Protein AF-A0A355BBD4-F1 (afdb_monomer_lite)

Foldseek 3Di:
DDQVVLLVVLLVCVLDPDPDQLSLLVSLLVSLVVAPPHDPVLNVVCVVPPDDPVNSVVSNVVSCVRSVPDPVSSVVVNVVVVVVVVVVVVVVVVVVVVVVVPPPPPPPVPPPQPVCNVQVCVPPPPDDPLLVVLVVLLVVLVVLLVVLVVCLVPDDCVPPHPVVNVVSVVSSVVSVVSNVVSVVQSVCCSVPVDGPQPDPSSVVVVVVVVLVPDDPVVVVVVVVVVD

Sequence (227 aa):
MRQIELRESVIIFLGLPPKSKIEQFNKAFELYRKSANKNLGVELRLNRSGFTEEGLENLLYDLKKLHQISDVDVLSYLKKNETHKDIFENLVESSEAIIKSFKPKNDTFDDFVPIRKEYPFLNDKDCPDELFIVVGKKIAAWKRYQELHEKIQNFDGEKNGEEVLTQLTAQATAEYEENKALESELKYYAEHKEVLAAHPVLVELRIKKDVEAMSNAELHKYVQSSK

pLDDT: mean 83.16, std 10.48, range [43.91, 93.75]

Radius of gyration: 38.89 Å; chains: 1; bounding box: 86×59×85 Å

Secondary structure (DSSP, 8-state):
--HHHHHHHHHHHHHS--SSHHHHHHHHHHHHHHSTT--HHHHHHHHHH---HHHHHHHHHHHHHHTT--HHHHHHHHHHHHHHHHHHHHHHHHHHHHHHHS------TT----HHHHSGGGGSTT--HHHHHHHHHHHHHHHHHHHHHHHHHT--HHHH-HHHHHHHHHHHHHHHHHHHHHHHHHHHHHHHSS----SGGGHHHHHHHHHHHS-HHHHHHHHHHT-

Structure (mmCIF, N/CA/C/O backbone):
data_AF-A0A355BBD4-F1
#
_entry.id   AF-A0A355BBD4-F1
#
loop_
_atom_site.group_PDB
_atom_site.id
_atom_site.type_symbol
_atom_site.label_atom_id
_atom_site.label_alt_id
_atom_site.label_comp_id
_atom_site.label_asym_id
_atom_site.label_entity_id
_atom_site.label_seq_id
_atom_site.pdbx_PDB_ins_code
_atom_site.Cartn_x
_atom_site.Cartn_y
_atom_site.Cartn_z
_atom_site.occupancy
_atom_site.B_iso_or_equiv
_atom_site.auth_seq_id
_atom_site.auth_comp_id
_atom_site.auth_asym_id
_atom_site.auth_atom_id
_atom_site.pdbx_PDB_model_num
ATOM 1 N N . MET A 1 1 ? 28.861 3.208 -34.533 1.00 54.81 1 MET A N 1
ATOM 2 C CA . MET A 1 1 ? 29.676 2.758 -33.387 1.00 54.81 1 MET A CA 1
ATOM 3 C C . MET A 1 1 ? 31.048 3.381 -33.545 1.00 54.81 1 MET A C 1
ATOM 5 O O . MET A 1 1 ? 31.652 3.211 -34.601 1.00 54.81 1 MET A O 1
ATOM 9 N N . ARG A 1 2 ? 31.478 4.201 -32.586 1.00 67.38 2 ARG A N 1
ATOM 10 C CA . ARG A 1 2 ? 32.792 4.866 -32.636 1.00 67.38 2 ARG A CA 1
ATOM 11 C C . ARG A 1 2 ? 33.887 3.822 -32.364 1.00 67.38 2 ARG A C 1
ATOM 13 O O . ARG A 1 2 ? 33.638 2.875 -31.628 1.00 67.38 2 ARG A O 1
ATOM 20 N N . GLN A 1 3 ? 35.089 3.967 -32.936 1.00 62.91 3 GLN A N 1
ATOM 21 C CA . GLN A 1 3 ? 36.186 2.987 -32.756 1.00 62.91 3 GLN A CA 1
ATOM 22 C C . GLN A 1 3 ? 36.501 2.691 -31.276 1.00 62.91 3 GLN A C 1
ATOM 24 O O . GLN A 1 3 ? 36.828 1.560 -30.931 1.00 62.91 3 GLN A O 1
ATOM 29 N N . ILE A 1 4 ? 36.335 3.690 -30.405 1.00 66.62 4 ILE A N 1
ATOM 30 C CA . ILE A 1 4 ? 36.544 3.590 -28.953 1.00 66.62 4 ILE A CA 1
ATOM 31 C C . ILE A 1 4 ? 35.535 2.621 -28.302 1.00 66.62 4 ILE A C 1
ATOM 33 O O . ILE A 1 4 ? 35.935 1.740 -27.549 1.00 66.62 4 ILE A O 1
ATOM 37 N N . GLU A 1 5 ? 34.251 2.705 -28.669 1.00 79.44 5 GLU A N 1
ATOM 38 C CA . GLU A 1 5 ? 33.177 1.834 -28.148 1.00 79.44 5 GLU A CA 1
ATOM 39 C C . GLU A 1 5 ? 33.372 0.366 -28.575 1.00 79.44 5 GLU A C 1
ATOM 41 O O . GLU A 1 5 ? 33.015 -0.574 -27.858 1.00 79.44 5 GLU A O 1
ATOM 46 N N . LEU A 1 6 ? 33.962 0.152 -29.757 1.00 86.31 6 LEU A N 1
ATOM 47 C CA . LEU A 1 6 ? 34.239 -1.187 -30.267 1.00 86.31 6 LEU A CA 1
ATOM 48 C C . LEU A 1 6 ? 35.427 -1.837 -29.546 1.00 86.31 6 LEU A C 1
ATOM 50 O O . LEU A 1 6 ? 35.351 -3.022 -29.230 1.00 86.31 6 LEU A O 1
ATOM 54 N N . ARG A 1 7 ? 36.485 -1.075 -29.235 1.00 88.12 7 ARG A N 1
ATOM 55 C CA . ARG A 1 7 ? 37.625 -1.576 -28.449 1.00 88.12 7 ARG A CA 1
ATOM 56 C C . ARG A 1 7 ? 37.171 -2.075 -27.079 1.00 88.12 7 ARG A C 1
ATOM 58 O O . ARG A 1 7 ? 37.526 -3.182 -26.689 1.00 88.12 7 ARG A O 1
ATOM 65 N N . GLU A 1 8 ? 36.353 -1.295 -26.377 1.00 86.81 8 GLU A N 1
ATOM 66 C CA . GLU A 1 8 ? 35.790 -1.692 -25.079 1.00 86.81 8 GLU A CA 1
ATOM 67 C C . GLU A 1 8 ? 34.956 -2.972 -25.191 1.00 86.81 8 GLU A C 1
ATOM 69 O O . GLU A 1 8 ? 35.138 -3.899 -24.407 1.00 86.81 8 GLU A O 1
ATOM 74 N N . SER A 1 9 ? 34.117 -3.078 -26.225 1.00 87.25 9 SER A N 1
ATOM 75 C CA . SER A 1 9 ? 33.318 -4.283 -26.494 1.00 87.25 9 SER A CA 1
ATOM 76 C C . SER A 1 9 ? 34.179 -5.535 -26.704 1.00 87.25 9 SER A C 1
ATOM 78 O O . SER A 1 9 ? 33.799 -6.628 -26.282 1.00 87.25 9 SER A O 1
ATOM 80 N N . VAL A 1 10 ? 35.346 -5.389 -27.340 1.00 89.44 10 VAL A N 1
ATOM 81 C CA . VAL A 1 10 ? 36.297 -6.492 -27.539 1.00 89.44 10 VAL A CA 1
ATOM 82 C C . VAL A 1 10 ? 36.985 -6.867 -26.227 1.00 89.44 10 VAL A C 1
ATOM 84 O O . VAL A 1 10 ? 37.105 -8.054 -25.943 1.00 89.44 10 VAL A O 1
ATOM 87 N N . ILE A 1 11 ? 37.373 -5.895 -25.394 1.00 90.38 11 ILE A N 1
ATOM 88 C CA . ILE A 1 11 ? 37.941 -6.164 -24.059 1.00 90.38 11 ILE A CA 1
ATOM 89 C C . ILE A 1 11 ? 36.938 -6.935 -23.191 1.00 90.38 11 ILE A C 1
ATOM 91 O O . ILE A 1 11 ? 37.304 -7.938 -22.581 1.00 90.38 11 ILE A O 1
ATOM 95 N N . ILE A 1 12 ? 35.670 -6.510 -23.191 1.00 88.69 12 ILE A N 1
ATOM 96 C CA . ILE A 1 12 ? 34.581 -7.178 -22.464 1.00 88.69 12 ILE A CA 1
ATOM 97 C C . ILE A 1 12 ? 34.447 -8.634 -22.918 1.00 88.69 12 ILE A C 1
ATOM 99 O O . ILE A 1 12 ? 34.441 -9.545 -22.094 1.00 88.69 12 ILE A O 1
ATOM 103 N N . PHE A 1 13 ? 34.379 -8.859 -24.232 1.00 91.88 13 PHE A N 1
ATOM 104 C CA . PHE A 1 13 ? 34.255 -10.196 -24.806 1.00 91.88 13 PHE A CA 1
ATOM 105 C C . PHE A 1 13 ? 35.457 -11.098 -24.489 1.00 91.88 13 PHE A C 1
ATOM 107 O O . PHE A 1 13 ? 35.268 -12.273 -24.192 1.00 91.88 13 PHE A O 1
ATOM 114 N N . LEU A 1 14 ? 36.682 -10.564 -24.533 1.00 89.81 14 LEU A N 1
ATOM 115 C CA . LEU A 1 14 ? 37.895 -11.326 -24.219 1.00 89.81 14 LEU A CA 1
ATOM 116 C C . LEU A 1 14 ? 37.996 -11.687 -22.732 1.00 89.81 14 LEU A C 1
ATOM 118 O O . LEU A 1 14 ? 38.547 -12.735 -22.408 1.00 89.81 14 LEU A O 1
ATOM 122 N N . GLY A 1 15 ? 37.479 -10.838 -21.840 1.00 86.12 15 GLY A N 1
ATOM 123 C CA . GLY A 1 15 ? 37.421 -11.129 -20.407 1.00 86.12 15 GLY A CA 1
ATOM 124 C C . GLY A 1 15 ? 36.311 -12.116 -20.050 1.00 86.12 15 GLY A C 1
ATOM 125 O O . GLY A 1 15 ? 36.523 -13.019 -19.247 1.00 86.12 15 GLY A O 1
ATOM 126 N N . LEU A 1 16 ? 35.134 -11.969 -20.663 1.00 86.31 16 LEU A N 1
ATOM 127 C CA . LEU A 1 16 ? 33.940 -12.767 -20.373 1.00 86.31 16 LEU A CA 1
ATOM 128 C C . LEU A 1 16 ? 33.395 -13.437 -21.648 1.00 86.31 16 LEU A C 1
ATOM 130 O O . LEU A 1 16 ? 32.299 -13.096 -22.111 1.00 86.31 16 LEU A O 1
ATOM 134 N N . PRO A 1 17 ? 34.136 -14.388 -22.244 1.00 87.56 17 PRO A N 1
ATOM 135 C CA . PRO A 1 17 ? 33.671 -15.081 -23.432 1.00 87.56 17 PRO A CA 1
ATOM 136 C C . PRO A 1 17 ? 32.470 -15.992 -23.100 1.00 87.56 17 PRO A C 1
ATOM 138 O O . PRO A 1 17 ? 32.414 -16.580 -22.015 1.00 87.56 17 PRO A O 1
ATOM 141 N N . PRO A 1 18 ? 31.509 -16.168 -24.028 1.00 87.69 18 PRO A N 1
ATOM 142 C CA . PRO A 1 18 ? 30.428 -17.145 -23.889 1.00 87.69 18 PRO A CA 1
ATOM 143 C C . PRO A 1 18 ? 30.943 -18.560 -23.594 1.00 87.69 18 PRO A C 1
ATOM 145 O O . PRO A 1 18 ? 32.037 -18.929 -24.013 1.00 87.69 18 PRO A O 1
ATOM 148 N N . LYS A 1 19 ? 30.145 -19.401 -22.922 1.00 87.56 19 LYS A N 1
ATOM 149 C CA . LYS A 1 19 ? 30.571 -20.768 -22.553 1.00 87.56 19 LYS A CA 1
ATOM 150 C C . LYS A 1 19 ? 30.767 -21.686 -23.766 1.00 87.56 19 LYS A C 1
ATOM 152 O O . LYS A 1 19 ? 31.613 -22.574 -23.731 1.00 87.56 19 LYS A O 1
ATOM 157 N N . SER A 1 20 ? 29.988 -21.490 -24.830 1.00 93.38 20 SER A N 1
ATOM 158 C CA . SER A 1 20 ? 30.054 -22.311 -26.041 1.00 93.38 20 SER A CA 1
ATOM 159 C C . SER A 1 20 ? 31.099 -21.780 -27.023 1.00 93.38 20 SER A C 1
ATOM 161 O O . SER A 1 20 ? 31.045 -20.613 -27.408 1.00 93.38 20 SER A O 1
ATOM 163 N N . LYS A 1 21 ? 32.001 -22.643 -27.516 1.00 90.44 21 LYS A N 1
ATOM 164 C CA . LYS A 1 21 ? 33.006 -22.262 -28.531 1.00 90.44 21 LYS A CA 1
ATOM 165 C C . LYS A 1 21 ? 32.372 -21.717 -29.822 1.00 90.44 21 LYS A C 1
ATOM 167 O O . LYS A 1 21 ? 32.921 -20.812 -30.446 1.00 90.44 21 LYS A O 1
ATOM 172 N N . ILE A 1 22 ? 31.198 -22.225 -30.200 1.00 89.94 22 ILE A N 1
ATOM 173 C CA . ILE A 1 22 ? 30.457 -21.764 -31.386 1.00 89.94 22 ILE A CA 1
ATOM 174 C C . ILE A 1 22 ? 29.952 -20.330 -31.175 1.00 89.94 22 ILE A C 1
ATOM 176 O O . ILE A 1 22 ? 30.060 -19.487 -32.063 1.00 89.94 22 ILE A O 1
ATOM 180 N N . GLU A 1 23 ? 29.440 -20.024 -29.982 1.00 90.88 23 GLU A N 1
ATOM 181 C CA . GLU A 1 23 ? 28.998 -18.671 -29.631 1.00 90.88 23 GLU A CA 1
ATOM 182 C C . GLU A 1 23 ? 30.175 -17.704 -29.517 1.00 90.88 23 GLU A C 1
ATOM 184 O O . GLU A 1 23 ? 30.082 -16.575 -30.001 1.00 90.88 23 GLU A O 1
ATOM 189 N N . GLN A 1 24 ? 31.300 -18.155 -28.948 1.00 91.81 24 GLN A N 1
ATOM 190 C CA . GLN A 1 24 ? 32.544 -17.385 -28.932 1.00 91.81 24 GLN A CA 1
ATOM 191 C C . GLN A 1 24 ? 32.967 -17.008 -30.350 1.00 91.81 24 GLN A C 1
ATOM 193 O O . GLN A 1 24 ? 33.263 -15.846 -30.606 1.00 91.81 24 GLN A O 1
ATOM 198 N N . PHE A 1 25 ? 32.934 -17.956 -31.287 1.00 92.94 25 PHE A N 1
ATOM 199 C CA . PHE A 1 25 ? 33.276 -17.699 -32.682 1.00 92.94 25 PHE A CA 1
ATOM 200 C C . PHE A 1 25 ? 32.322 -16.721 -33.348 1.00 92.94 25 PHE A C 1
ATOM 202 O O . PHE A 1 25 ? 32.777 -15.748 -33.941 1.00 92.94 25 PHE A O 1
ATOM 209 N N . ASN A 1 26 ? 31.013 -16.925 -33.213 1.00 92.31 26 ASN A N 1
ATOM 210 C CA . ASN A 1 26 ? 30.027 -16.021 -33.800 1.00 92.31 26 ASN A CA 1
ATOM 211 C C . ASN A 1 26 ? 30.198 -14.595 -33.267 1.00 92.31 26 ASN A C 1
ATOM 213 O O . ASN A 1 26 ? 30.149 -13.633 -34.037 1.00 92.31 26 ASN A O 1
ATOM 217 N N . LYS A 1 27 ? 30.462 -14.453 -31.963 1.00 92.50 27 LYS A N 1
ATOM 218 C CA . LYS A 1 27 ? 30.663 -13.151 -31.330 1.00 92.50 27 LYS A CA 1
ATOM 219 C C . LYS A 1 27 ? 31.995 -12.508 -31.713 1.00 92.50 27 LYS A C 1
ATOM 221 O O . LYS A 1 27 ? 32.014 -11.329 -32.067 1.00 92.50 27 LYS A O 1
ATOM 226 N N . ALA A 1 28 ? 33.087 -13.271 -31.715 1.00 91.31 28 ALA A N 1
ATOM 227 C CA . ALA A 1 28 ? 34.392 -12.815 -32.187 1.00 91.31 28 ALA A CA 1
ATOM 228 C C . ALA A 1 28 ? 34.313 -12.361 -33.650 1.00 91.31 28 ALA A C 1
ATOM 230 O O . ALA A 1 28 ? 34.802 -11.293 -34.010 1.00 91.31 28 ALA A O 1
ATOM 231 N N . PHE A 1 29 ? 33.628 -13.134 -34.490 1.00 92.31 29 PHE A N 1
ATOM 232 C CA . PHE A 1 29 ? 33.448 -12.823 -35.897 1.00 92.31 29 PHE A CA 1
ATOM 233 C C . PHE A 1 29 ? 32.603 -11.559 -36.106 1.00 92.31 29 PHE A C 1
ATOM 235 O O . PHE A 1 29 ? 32.964 -10.702 -36.910 1.00 92.31 29 PHE A O 1
ATOM 242 N N . GLU A 1 30 ? 31.525 -11.375 -35.338 1.00 92.06 30 GLU A N 1
ATOM 243 C CA . GLU A 1 30 ? 30.726 -10.143 -35.349 1.00 92.06 30 GLU A CA 1
ATOM 244 C C . GLU A 1 30 ? 31.581 -8.903 -35.024 1.00 92.06 30 GLU A C 1
ATOM 246 O O . GLU A 1 30 ? 31.519 -7.891 -35.731 1.00 92.06 30 GLU A O 1
ATOM 251 N N . LEU A 1 31 ? 32.406 -8.989 -33.976 1.00 91.44 31 LEU A N 1
ATOM 252 C CA . LEU A 1 31 ? 33.315 -7.917 -33.562 1.00 91.44 31 LEU A CA 1
ATOM 253 C C . LEU A 1 31 ? 34.400 -7.661 -34.616 1.00 91.44 31 LEU A C 1
ATOM 255 O O . LEU A 1 31 ? 34.703 -6.508 -34.936 1.00 91.44 31 LEU A O 1
ATOM 259 N N . TYR A 1 32 ? 34.931 -8.722 -35.223 1.00 90.62 32 TYR A N 1
ATOM 260 C CA . TYR A 1 32 ? 35.920 -8.636 -36.293 1.00 90.62 32 TYR A CA 1
ATOM 261 C C . TYR A 1 32 ? 35.361 -7.903 -37.514 1.00 90.62 32 TYR A C 1
ATOM 263 O O . TYR A 1 32 ? 35.981 -6.963 -38.006 1.00 90.62 32 TYR A O 1
ATOM 271 N N . ARG A 1 33 ? 34.138 -8.235 -37.953 1.00 90.31 33 ARG A N 1
ATOM 272 C CA . ARG A 1 33 ? 33.467 -7.568 -39.086 1.00 90.31 33 ARG A CA 1
ATOM 273 C C . ARG A 1 33 ? 33.269 -6.071 -38.862 1.00 90.31 33 ARG A C 1
ATOM 275 O O . ARG A 1 33 ? 33.351 -5.291 -39.812 1.00 90.31 33 ARG A O 1
ATOM 282 N N . LYS A 1 34 ? 33.034 -5.661 -37.616 1.00 90.12 34 LYS A N 1
ATOM 283 C CA . LYS A 1 34 ? 32.866 -4.253 -37.227 1.00 90.12 34 LYS A CA 1
ATOM 284 C C . LYS A 1 34 ? 34.197 -3.505 -37.079 1.00 90.12 34 LYS A C 1
ATOM 286 O O . LYS A 1 34 ? 34.192 -2.278 -37.030 1.00 90.12 34 LYS A O 1
ATOM 291 N N . SER A 1 35 ? 35.322 -4.218 -37.029 1.00 87.50 35 SER A N 1
ATOM 292 C CA . SER A 1 35 ? 36.648 -3.638 -36.804 1.00 87.50 35 SER A CA 1
ATOM 293 C C . SER A 1 35 ? 37.169 -2.896 -38.035 1.00 87.50 35 SER A C 1
ATOM 295 O O . SER A 1 35 ? 37.028 -3.354 -39.175 1.00 87.50 35 SER A O 1
ATOM 297 N N . ALA A 1 36 ? 37.789 -1.738 -37.802 1.00 82.06 36 ALA A N 1
ATOM 298 C CA . ALA A 1 36 ? 38.513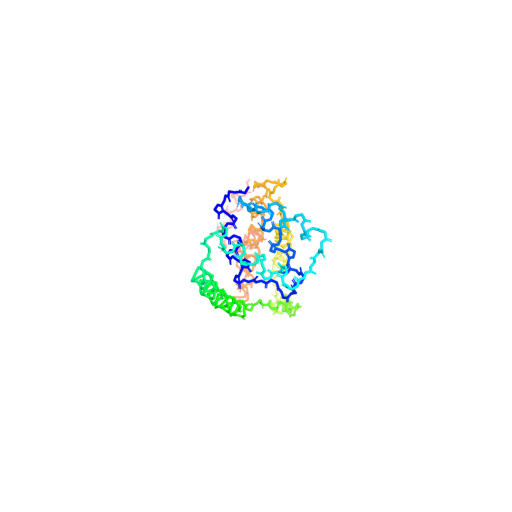 -1.010 -38.837 1.00 82.06 36 ALA A CA 1
ATOM 299 C C . ALA A 1 36 ? 39.793 -1.775 -39.214 1.00 82.06 36 ALA A C 1
ATOM 301 O O . ALA A 1 36 ? 40.375 -2.457 -38.376 1.00 82.06 36 ALA A O 1
ATOM 302 N N . ASN A 1 37 ? 40.231 -1.667 -40.471 1.00 83.00 37 ASN A N 1
ATOM 303 C CA . ASN A 1 37 ? 41.455 -2.305 -40.984 1.00 83.00 37 ASN A CA 1
ATOM 304 C C . ASN A 1 37 ? 41.482 -3.848 -40.914 1.00 83.00 37 ASN A C 1
ATOM 306 O O . ASN A 1 37 ? 42.552 -4.453 -40.948 1.00 83.00 37 ASN A O 1
ATOM 310 N N . LYS A 1 38 ? 40.311 -4.496 -40.844 1.00 86.50 38 LYS A N 1
ATOM 311 C CA . LYS A 1 38 ? 40.188 -5.959 -40.915 1.00 86.50 38 LYS A CA 1
ATOM 312 C C . LYS A 1 38 ? 40.654 -6.516 -42.264 1.00 86.50 38 LYS A C 1
ATOM 314 O O . LYS A 1 38 ? 40.550 -5.851 -43.297 1.00 86.50 38 LYS A O 1
ATOM 319 N N . ASN A 1 39 ? 41.087 -7.775 -42.275 1.00 90.00 39 ASN A N 1
ATOM 320 C CA . ASN A 1 39 ? 41.435 -8.469 -43.508 1.00 90.00 39 ASN A CA 1
ATOM 321 C C . ASN A 1 39 ? 40.176 -9.057 -44.166 1.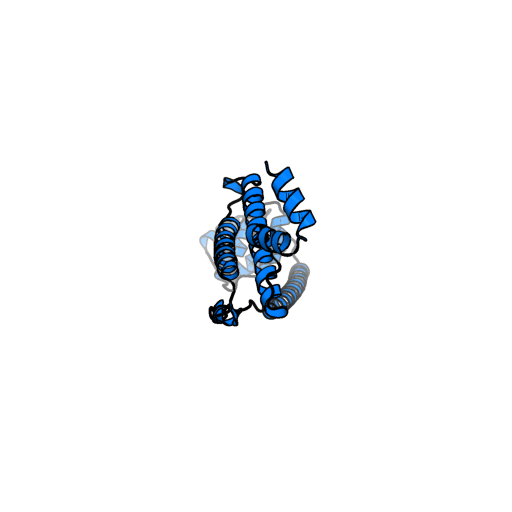00 90.00 39 ASN A C 1
ATOM 323 O O . ASN A 1 39 ? 39.566 -10.003 -43.661 1.00 90.00 39 ASN A O 1
ATOM 327 N N . LEU A 1 40 ? 39.809 -8.519 -45.330 1.00 86.81 40 LEU A N 1
ATOM 328 C CA . LEU A 1 40 ? 38.619 -8.939 -46.073 1.00 86.81 40 LEU A CA 1
ATOM 329 C C . LEU A 1 40 ? 38.691 -10.406 -46.537 1.00 86.81 40 LEU A C 1
ATOM 331 O O . LEU A 1 40 ? 37.675 -11.096 -46.573 1.00 86.81 40 LEU A O 1
ATOM 335 N N . GLY A 1 41 ? 39.887 -10.913 -46.850 1.00 88.94 41 GLY A N 1
ATOM 336 C CA . GLY A 1 41 ? 40.074 -12.308 -47.256 1.00 88.94 41 GLY A CA 1
ATOM 337 C C . GLY A 1 41 ? 39.785 -13.291 -46.120 1.00 88.94 41 GLY A C 1
ATOM 338 O O . GLY A 1 41 ? 39.180 -14.341 -46.344 1.00 88.94 41 GLY A O 1
ATOM 339 N N . VAL A 1 42 ? 40.154 -12.923 -44.890 1.00 86.25 42 VAL A N 1
ATOM 340 C CA . VAL A 1 42 ? 39.855 -13.712 -43.687 1.00 86.25 42 VAL A CA 1
ATOM 341 C C . VAL A 1 42 ? 38.348 -13.731 -43.425 1.00 86.25 42 VAL A C 1
ATOM 343 O O . VAL A 1 42 ? 37.794 -14.804 -43.195 1.00 86.25 42 VAL A O 1
ATOM 346 N N . GLU A 1 43 ? 37.661 -12.591 -43.557 1.00 88.31 43 GLU A N 1
ATOM 347 C CA . GLU A 1 43 ? 36.197 -12.519 -43.422 1.00 88.31 43 GLU A CA 1
ATOM 348 C C . GLU A 1 43 ? 35.475 -13.429 -44.428 1.00 88.31 43 GLU A C 1
ATOM 350 O O . GLU A 1 43 ? 34.605 -14.214 -44.050 1.00 88.31 43 GLU A O 1
ATOM 355 N N . LEU A 1 44 ? 35.847 -13.361 -45.709 1.00 89.00 44 LEU A N 1
ATOM 356 C CA . LEU A 1 44 ? 35.227 -14.170 -46.762 1.00 89.00 44 LEU A CA 1
ATOM 357 C C . LEU A 1 44 ? 35.477 -15.668 -46.571 1.00 89.00 44 LEU A C 1
ATOM 359 O O . LEU A 1 44 ? 34.572 -16.475 -46.786 1.00 89.00 44 LEU A O 1
ATOM 363 N N . ARG A 1 45 ? 36.690 -16.050 -46.153 1.00 90.94 45 ARG A N 1
ATOM 364 C CA . ARG A 1 45 ? 37.027 -17.445 -45.854 1.00 90.94 45 ARG A CA 1
ATOM 365 C C . ARG A 1 45 ? 36.174 -17.977 -44.708 1.00 90.94 45 ARG A C 1
ATOM 367 O O . ARG A 1 45 ? 35.549 -19.019 -44.870 1.00 90.94 45 ARG A O 1
ATOM 374 N N . LEU A 1 46 ? 36.117 -17.249 -43.594 1.00 87.62 46 LEU A N 1
ATOM 375 C CA . LEU A 1 46 ? 35.385 -17.662 -42.395 1.00 87.62 46 LEU A CA 1
ATOM 376 C C . LEU A 1 46 ? 33.868 -17.716 -42.624 1.00 87.62 46 LEU A C 1
ATOM 378 O O . LEU A 1 46 ? 33.215 -18.630 -42.131 1.00 87.62 46 LEU A O 1
ATOM 382 N N . ASN A 1 47 ? 33.321 -16.819 -43.452 1.00 87.44 47 ASN A N 1
ATOM 383 C CA . ASN A 1 47 ? 31.926 -16.894 -43.900 1.00 87.44 47 ASN A CA 1
ATOM 384 C C . ASN A 1 47 ? 31.616 -18.176 -44.690 1.00 87.44 47 ASN A C 1
ATOM 386 O O . ASN A 1 47 ? 30.495 -18.671 -44.635 1.00 87.44 47 ASN A O 1
ATOM 390 N N . ARG A 1 48 ? 32.588 -18.706 -45.444 1.00 88.25 48 ARG A N 1
ATOM 391 C CA . ARG A 1 48 ? 32.420 -19.931 -46.240 1.00 88.25 48 ARG A CA 1
ATOM 392 C C . ARG A 1 48 ? 32.680 -21.202 -45.436 1.00 88.25 48 ARG A C 1
ATOM 394 O O . ARG A 1 48 ? 32.010 -22.198 -45.675 1.00 88.25 48 ARG A O 1
ATOM 401 N N . SER A 1 49 ? 33.668 -21.184 -44.542 1.00 86.00 49 SER A N 1
ATOM 402 C CA . SER A 1 49 ? 34.071 -22.354 -43.755 1.00 86.00 49 SER A CA 1
ATOM 403 C C . SER A 1 49 ? 33.227 -22.561 -42.499 1.00 86.00 49 SER A C 1
ATOM 405 O O . SER A 1 49 ? 33.130 -23.683 -42.017 1.00 86.00 49 SER A O 1
ATOM 407 N N . GLY A 1 50 ? 32.638 -21.494 -41.954 1.00 86.69 50 GLY A N 1
ATOM 408 C CA . GLY A 1 50 ? 31.948 -21.537 -40.669 1.00 86.69 50 GLY A CA 1
ATOM 409 C C . GLY A 1 50 ? 32.903 -21.733 -39.486 1.00 86.69 50 GLY A C 1
ATOM 410 O O . GLY A 1 50 ? 34.099 -21.430 -39.571 1.00 86.69 50 G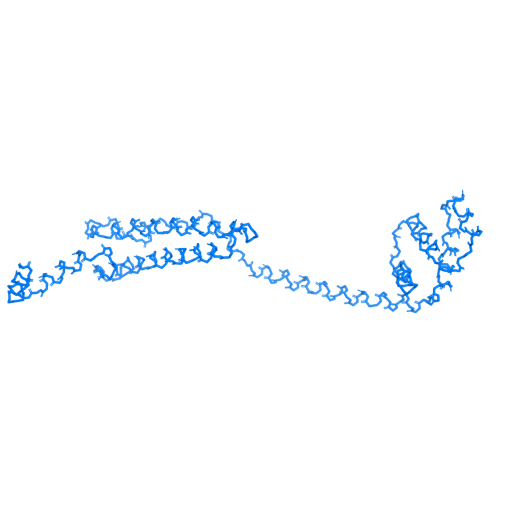LY A O 1
ATOM 411 N N . PHE A 1 51 ? 32.348 -22.217 -38.371 1.00 90.69 51 PHE A N 1
ATOM 412 C CA . PHE A 1 51 ? 33.074 -22.427 -37.119 1.00 90.69 51 PHE A CA 1
ATOM 413 C C . PHE A 1 51 ? 34.161 -23.499 -37.257 1.00 90.69 51 PHE A C 1
ATOM 415 O O . PHE A 1 51 ? 33.891 -24.635 -37.636 1.00 90.69 51 PHE A O 1
ATOM 422 N N . THR A 1 52 ? 35.379 -23.135 -36.864 1.00 91.12 52 THR A N 1
ATOM 423 C CA . THR A 1 52 ? 36.513 -24.043 -36.651 1.00 91.12 52 THR A CA 1
ATOM 424 C C . THR A 1 52 ? 37.281 -23.568 -35.420 1.00 91.12 52 THR A C 1
ATOM 426 O O . THR A 1 52 ? 37.309 -22.367 -35.141 1.00 91.12 52 THR A O 1
ATOM 429 N N . GLU A 1 53 ? 37.906 -24.484 -34.676 1.00 88.88 53 GLU A N 1
ATOM 430 C CA . GLU A 1 53 ? 38.662 -24.114 -33.467 1.00 88.88 53 GLU A CA 1
ATOM 431 C C . GLU A 1 53 ? 39.874 -23.239 -33.811 1.00 88.88 53 GLU A C 1
ATOM 433 O O . GLU A 1 53 ? 40.050 -22.170 -33.234 1.00 88.88 53 GLU A O 1
ATOM 438 N N . GLU A 1 54 ? 40.619 -23.615 -34.850 1.00 90.06 54 GLU A N 1
ATOM 439 C CA . GLU A 1 54 ? 41.727 -22.817 -35.383 1.00 90.06 54 GLU A CA 1
ATOM 440 C C . GLU A 1 54 ? 41.251 -21.444 -35.901 1.00 90.06 54 GLU A C 1
ATOM 442 O O . GLU A 1 54 ? 41.912 -20.420 -35.724 1.00 90.06 54 GLU A O 1
ATOM 447 N N . GLY A 1 55 ? 40.070 -21.385 -36.526 1.00 88.56 55 GLY A N 1
ATOM 448 C CA . GLY A 1 55 ? 39.471 -20.127 -36.972 1.00 88.56 55 GLY A CA 1
ATOM 449 C C . GLY A 1 55 ? 39.116 -19.196 -35.812 1.00 88.56 55 GLY A C 1
ATOM 450 O O . GLY A 1 55 ? 39.305 -17.985 -35.930 1.00 88.56 55 GLY A O 1
ATOM 451 N N . LEU A 1 56 ? 38.640 -19.746 -34.691 1.00 91.69 56 LEU A N 1
ATOM 452 C CA . LEU A 1 56 ? 38.381 -18.992 -33.465 1.00 91.69 56 LEU A CA 1
ATOM 453 C C . LEU A 1 56 ? 39.680 -18.433 -32.877 1.00 91.69 56 LEU A C 1
ATOM 455 O O . LEU A 1 56 ? 39.746 -17.237 -32.613 1.00 91.69 56 LEU A O 1
ATOM 459 N N . GLU A 1 57 ? 40.717 -19.254 -32.715 1.00 92.25 57 GLU A N 1
ATOM 460 C CA . GLU A 1 57 ? 42.007 -18.811 -32.163 1.00 92.25 57 GLU A CA 1
ATOM 461 C C . GLU A 1 57 ? 42.625 -17.674 -32.984 1.00 92.25 57 GLU A C 1
ATOM 463 O O . GLU A 1 57 ? 43.028 -16.644 -32.434 1.00 92.25 57 GLU A O 1
ATOM 468 N N . ASN A 1 58 ? 42.606 -17.810 -34.311 1.00 91.25 58 ASN A N 1
ATOM 469 C CA . ASN A 1 58 ? 43.079 -16.773 -35.223 1.00 91.25 58 ASN A CA 1
ATOM 470 C C . ASN A 1 58 ? 42.253 -15.481 -35.117 1.00 91.25 58 ASN A C 1
ATOM 472 O O . ASN A 1 58 ? 42.822 -14.390 -35.099 1.00 91.25 58 ASN A O 1
ATOM 476 N N . LEU A 1 59 ? 40.922 -15.578 -34.996 1.00 91.00 59 LEU A N 1
ATOM 477 C CA . LEU A 1 59 ? 40.060 -14.409 -34.788 1.00 91.00 59 LEU A CA 1
ATOM 478 C C . LEU A 1 59 ? 40.372 -13.692 -33.472 1.00 91.00 59 LEU A C 1
ATOM 480 O O . LEU A 1 59 ? 40.414 -12.463 -33.444 1.00 91.00 59 LEU A O 1
ATOM 484 N N . LEU A 1 60 ? 40.590 -14.436 -32.386 1.00 91.94 60 LEU A N 1
ATOM 485 C CA . LEU A 1 60 ? 40.934 -13.860 -31.086 1.00 91.94 60 LEU A CA 1
ATOM 486 C C . LEU A 1 60 ? 42.284 -13.138 -31.139 1.00 91.94 60 LEU A C 1
ATOM 488 O O . LEU A 1 60 ? 42.407 -12.024 -30.623 1.00 91.94 60 LEU A O 1
ATOM 492 N N . TYR A 1 61 ? 43.275 -13.741 -31.798 1.00 91.75 61 TYR A N 1
ATOM 493 C CA . TYR A 1 61 ? 44.581 -13.125 -32.016 1.00 91.75 61 TYR A CA 1
ATOM 494 C C . TYR A 1 61 ? 44.473 -11.834 -32.838 1.00 91.75 61 TYR A C 1
ATOM 496 O O . TYR A 1 61 ? 44.972 -10.781 -32.427 1.00 91.75 61 TYR A O 1
ATOM 504 N N . ASP A 1 62 ? 43.766 -11.887 -33.967 1.00 90.00 62 ASP A N 1
ATOM 505 C CA . ASP A 1 62 ? 43.581 -10.729 -34.834 1.00 90.00 62 ASP A CA 1
ATOM 506 C C . ASP A 1 62 ? 42.815 -9.606 -34.123 1.00 90.00 62 ASP A C 1
ATOM 508 O O . ASP A 1 62 ? 43.181 -8.441 -34.258 1.00 90.00 62 ASP A O 1
ATOM 512 N N . LEU A 1 63 ? 41.791 -9.926 -33.325 1.00 90.94 63 LEU A N 1
ATOM 513 C CA . LEU A 1 63 ? 41.048 -8.940 -32.536 1.00 90.94 63 LEU A CA 1
ATOM 514 C C . LEU A 1 63 ? 41.938 -8.228 -31.513 1.00 90.94 63 LEU A C 1
ATOM 516 O O . LEU A 1 63 ? 41.889 -6.999 -31.427 1.00 90.94 63 LEU A O 1
ATOM 520 N N . LYS A 1 64 ? 42.780 -8.968 -30.778 1.00 91.25 64 LYS A N 1
ATOM 521 C CA . LYS A 1 64 ? 43.749 -8.370 -29.845 1.00 91.25 64 LYS A CA 1
ATOM 522 C C . LYS A 1 64 ? 44.695 -7.415 -30.570 1.00 91.25 64 LYS A C 1
ATOM 524 O O . LYS A 1 64 ? 44.922 -6.296 -30.110 1.00 91.25 64 LYS A O 1
ATOM 529 N N . LYS A 1 65 ? 45.199 -7.828 -31.734 1.00 90.56 65 LYS A N 1
ATOM 530 C CA . LYS A 1 65 ? 46.138 -7.039 -32.538 1.00 90.56 65 LYS A CA 1
ATOM 531 C C . LYS A 1 65 ? 45.491 -5.796 -33.155 1.00 90.56 65 LYS A C 1
ATOM 533 O O . LYS A 1 65 ? 46.072 -4.716 -33.085 1.00 90.56 65 LYS A O 1
ATOM 538 N N . LEU A 1 66 ? 44.295 -5.929 -33.730 1.00 88.69 66 LEU A N 1
ATOM 539 C CA . LEU A 1 66 ? 43.562 -4.837 -34.384 1.00 88.69 66 LEU A CA 1
ATOM 540 C C . LEU A 1 66 ? 43.172 -3.729 -33.400 1.00 88.69 66 LEU A C 1
ATOM 542 O O . LEU A 1 66 ? 43.245 -2.552 -33.746 1.00 88.69 66 LEU A O 1
ATOM 546 N N . HIS A 1 67 ? 42.785 -4.101 -32.178 1.00 88.38 67 HIS A N 1
ATOM 547 C CA . HIS A 1 67 ? 42.337 -3.160 -31.143 1.00 88.38 67 HIS A CA 1
ATOM 548 C C . HIS A 1 67 ? 43.420 -2.768 -30.137 1.00 88.38 67 HIS A C 1
ATOM 550 O O . HIS A 1 67 ? 43.135 -2.020 -29.199 1.00 88.38 67 HIS A O 1
ATOM 556 N N . GLN A 1 68 ? 44.651 -3.255 -30.330 1.00 89.44 68 GLN A N 1
ATOM 557 C CA . GLN A 1 68 ? 45.786 -3.008 -29.435 1.00 89.44 68 GLN A CA 1
ATOM 558 C C . GLN A 1 68 ? 45.414 -3.326 -27.976 1.00 89.44 68 GLN A C 1
ATOM 560 O O . GLN A 1 68 ? 45.509 -2.485 -27.080 1.00 89.44 68 GLN A O 1
ATOM 565 N N . ILE A 1 69 ? 44.887 -4.534 -27.767 1.00 90.12 69 ILE A N 1
ATOM 566 C CA . ILE A 1 69 ? 44.486 -5.047 -26.456 1.00 90.12 69 ILE A CA 1
ATOM 567 C C . ILE A 1 69 ? 45.565 -6.016 -25.987 1.00 90.12 69 ILE A C 1
ATOM 569 O O . ILE A 1 69 ? 45.836 -7.024 -26.641 1.00 90.12 69 ILE A O 1
ATOM 573 N N . SER A 1 70 ? 46.167 -5.702 -24.847 1.00 89.25 70 SER A N 1
ATOM 574 C CA . SER A 1 70 ? 47.097 -6.578 -24.144 1.00 89.25 70 SER A CA 1
ATOM 575 C C . SER A 1 70 ? 46.361 -7.469 -23.142 1.00 89.25 70 SER A C 1
ATOM 577 O O . SER A 1 70 ? 45.235 -7.182 -22.732 1.00 89.25 70 SER A O 1
ATOM 579 N N . ASP A 1 71 ? 47.018 -8.532 -22.680 1.00 85.06 71 ASP A N 1
ATOM 580 C CA . ASP A 1 71 ? 46.459 -9.371 -21.614 1.00 85.06 71 ASP A CA 1
ATOM 581 C C . ASP A 1 71 ? 46.274 -8.581 -20.304 1.00 85.06 71 ASP A C 1
ATOM 583 O O . ASP A 1 71 ? 45.352 -8.854 -19.539 1.00 85.06 71 ASP A O 1
ATOM 587 N N . VAL A 1 72 ? 47.073 -7.528 -20.084 1.00 84.31 72 VAL A N 1
ATOM 588 C CA . VAL A 1 72 ? 46.942 -6.621 -18.932 1.00 84.31 72 VAL A CA 1
ATOM 589 C C . VAL A 1 72 ? 45.634 -5.825 -18.984 1.00 84.31 72 VAL A C 1
ATOM 591 O O . VAL A 1 72 ? 45.008 -5.620 -17.943 1.00 84.31 72 VAL A O 1
ATOM 594 N N . ASP A 1 73 ? 45.187 -5.408 -20.171 1.00 86.25 73 ASP A N 1
ATOM 595 C CA . ASP A 1 73 ? 43.914 -4.693 -20.341 1.00 86.25 73 ASP A CA 1
ATOM 596 C C . ASP A 1 73 ? 42.723 -5.585 -19.960 1.00 86.25 73 ASP A C 1
ATOM 598 O O . ASP A 1 73 ? 41.810 -5.156 -19.251 1.00 86.25 73 ASP A O 1
ATOM 602 N N . VAL A 1 74 ? 42.762 -6.852 -20.385 1.00 85.25 74 VAL A N 1
ATOM 603 C CA . VAL A 1 74 ? 41.729 -7.850 -20.069 1.00 85.25 74 VAL A CA 1
ATOM 604 C C . VAL A 1 74 ? 41.714 -8.157 -18.570 1.00 85.25 74 VAL A C 1
ATOM 606 O O . VAL A 1 74 ? 40.651 -8.149 -17.950 1.00 85.25 74 VAL A O 1
ATOM 609 N N . LEU A 1 75 ? 42.886 -8.348 -17.956 1.00 84.38 75 LEU A N 1
ATOM 610 C CA . LEU A 1 75 ? 43.014 -8.572 -16.511 1.00 84.38 75 LEU A CA 1
ATOM 611 C C . LEU A 1 75 ? 42.532 -7.370 -15.688 1.00 84.38 75 LEU A C 1
ATOM 613 O O . LEU A 1 75 ? 41.862 -7.542 -14.671 1.00 84.38 75 LEU A O 1
ATOM 617 N N . SER A 1 76 ? 42.828 -6.149 -16.137 1.00 86.19 76 SER A N 1
ATOM 618 C CA . SER A 1 76 ? 42.370 -4.920 -15.478 1.00 86.19 76 SER A CA 1
ATOM 619 C C . SER A 1 76 ? 40.846 -4.794 -15.522 1.00 86.19 76 SER A C 1
ATOM 621 O O . SER A 1 76 ? 40.228 -4.396 -14.534 1.00 86.19 76 SER A O 1
ATOM 623 N N . TYR A 1 77 ? 40.228 -5.181 -16.643 1.00 85.25 77 TYR A N 1
ATOM 624 C CA . TYR A 1 77 ? 38.775 -5.258 -16.771 1.00 85.25 77 TYR A CA 1
ATOM 625 C C . TYR A 1 77 ? 38.175 -6.315 -15.833 1.00 85.25 77 TYR A C 1
ATOM 627 O O . TYR A 1 77 ? 37.214 -6.019 -15.124 1.00 85.25 77 TYR A O 1
ATOM 635 N N . LEU A 1 78 ? 38.749 -7.519 -15.771 1.00 83.62 78 LEU A N 1
ATOM 636 C CA . LEU A 1 78 ? 38.275 -8.582 -14.878 1.00 83.62 78 LEU A CA 1
ATOM 637 C C . LEU A 1 78 ? 38.342 -8.166 -13.406 1.00 83.62 78 LEU A C 1
ATOM 639 O O . LEU A 1 78 ? 37.328 -8.226 -12.718 1.00 83.62 78 LEU A O 1
ATOM 643 N N . LYS A 1 79 ? 39.477 -7.616 -12.961 1.00 83.12 79 LYS A N 1
ATOM 644 C CA . LYS A 1 79 ? 39.662 -7.137 -11.582 1.00 83.12 79 LYS A CA 1
ATOM 645 C C . LYS A 1 79 ? 38.667 -6.038 -11.201 1.00 83.12 79 LYS A C 1
ATOM 647 O O . LYS A 1 79 ? 38.164 -6.013 -10.077 1.00 83.12 79 LYS A O 1
ATOM 652 N N . LYS A 1 80 ? 38.371 -5.125 -12.134 1.00 81.56 80 LYS A N 1
ATOM 653 C CA . LYS A 1 80 ? 37.362 -4.074 -11.941 1.00 81.56 80 LYS A CA 1
ATOM 654 C C . LYS A 1 80 ? 35.952 -4.665 -11.811 1.00 81.56 80 LYS A C 1
ATOM 656 O O . LYS A 1 80 ? 35.175 -4.199 -10.987 1.00 81.56 80 LYS A O 1
ATOM 661 N N . ASN A 1 81 ? 35.610 -5.686 -12.596 1.00 75.19 81 ASN A N 1
ATOM 662 C CA . ASN A 1 81 ? 34.300 -6.335 -12.491 1.00 75.19 81 ASN A CA 1
ATOM 663 C C . ASN A 1 81 ? 34.160 -7.213 -11.251 1.00 75.19 81 ASN A C 1
ATOM 665 O O . ASN A 1 81 ? 33.076 -7.237 -10.685 1.00 75.19 81 ASN A O 1
ATOM 669 N N . GLU A 1 82 ? 35.221 -7.888 -10.808 1.00 74.62 82 GLU A N 1
ATOM 670 C CA . GLU A 1 82 ? 35.225 -8.617 -9.534 1.00 74.62 82 GLU A CA 1
ATOM 671 C C . GLU A 1 82 ? 34.920 -7.666 -8.376 1.00 74.62 82 GLU A C 1
ATOM 673 O O . GLU A 1 82 ? 33.974 -7.894 -7.632 1.00 74.62 82 GLU A O 1
ATOM 678 N N . THR A 1 83 ? 35.593 -6.511 -8.321 1.00 70.44 83 THR A N 1
ATOM 679 C CA . THR A 1 83 ? 35.294 -5.489 -7.301 1.00 70.44 83 THR A CA 1
ATOM 680 C C . THR A 1 83 ? 33.860 -4.961 -7.388 1.00 70.44 83 THR A C 1
ATOM 682 O O . THR A 1 83 ? 33.220 -4.772 -6.358 1.00 70.44 83 THR A O 1
ATOM 685 N N . HIS A 1 84 ? 33.311 -4.743 -8.588 1.00 67.88 84 HIS A N 1
ATOM 686 C CA . HIS A 1 84 ? 31.901 -4.357 -8.735 1.00 67.88 84 HIS A CA 1
ATOM 687 C C . HIS A 1 84 ? 30.926 -5.471 -8.334 1.00 67.88 84 HIS A C 1
ATOM 689 O O . HIS A 1 84 ? 29.867 -5.171 -7.784 1.00 67.88 84 HIS A O 1
ATOM 695 N N . LYS A 1 85 ? 31.274 -6.734 -8.592 1.00 71.12 85 LYS A N 1
ATOM 696 C CA . LYS A 1 85 ? 30.475 -7.900 -8.219 1.00 71.12 85 LYS A CA 1
ATOM 697 C C . LYS A 1 85 ? 30.439 -8.073 -6.703 1.00 71.12 85 LYS A C 1
ATOM 699 O O . LYS A 1 85 ? 29.351 -8.209 -6.161 1.00 71.12 85 LYS A O 1
ATOM 704 N N . ASP A 1 86 ? 31.582 -7.949 -6.035 1.00 70.00 86 ASP A N 1
ATOM 705 C CA . ASP A 1 86 ? 31.672 -8.013 -4.574 1.00 70.00 86 ASP A CA 1
ATOM 706 C C . ASP A 1 86 ? 30.858 -6.886 -3.922 1.00 70.00 86 ASP A C 1
ATOM 708 O O . ASP A 1 86 ? 30.135 -7.105 -2.954 1.00 70.00 86 ASP A O 1
ATOM 712 N N . ILE A 1 87 ? 30.922 -5.663 -4.462 1.00 72.50 87 ILE A N 1
ATOM 713 C CA . ILE A 1 87 ? 30.116 -4.534 -3.968 1.00 72.50 87 ILE A CA 1
ATOM 714 C C . ILE A 1 87 ? 28.618 -4.797 -4.177 1.00 72.50 87 ILE A C 1
ATOM 716 O O . ILE A 1 87 ? 27.819 -4.489 -3.295 1.00 72.50 87 ILE A O 1
ATOM 720 N N . PHE A 1 88 ? 28.230 -5.362 -5.323 1.00 70.38 88 PHE A N 1
ATOM 721 C CA . PHE A 1 88 ? 26.836 -5.685 -5.618 1.00 70.38 88 PHE A CA 1
ATOM 722 C C . PHE A 1 88 ? 26.304 -6.807 -4.720 1.00 70.38 88 PHE A C 1
ATOM 724 O O . PHE A 1 88 ? 25.227 -6.650 -4.157 1.00 70.38 88 PHE A O 1
ATOM 731 N N . GLU A 1 89 ? 27.055 -7.895 -4.533 1.00 74.19 89 GLU A N 1
ATOM 732 C CA . GLU A 1 89 ? 26.681 -8.999 -3.637 1.00 74.19 89 GLU A CA 1
ATOM 733 C C . GLU A 1 89 ? 26.535 -8.505 -2.191 1.00 74.19 89 GLU A C 1
ATOM 735 O O . GLU A 1 89 ? 25.495 -8.731 -1.577 1.00 74.19 89 GLU A O 1
ATOM 740 N N . ASN A 1 90 ? 27.483 -7.703 -1.692 1.00 76.88 90 ASN A N 1
ATOM 741 C CA . ASN A 1 90 ? 27.376 -7.089 -0.364 1.00 76.88 90 ASN A CA 1
ATOM 742 C C . ASN A 1 90 ? 26.160 -6.153 -0.237 1.00 76.88 90 ASN A C 1
ATOM 744 O O . ASN A 1 90 ? 25.496 -6.121 0.801 1.00 76.88 90 ASN A O 1
ATOM 748 N N . LEU A 1 91 ? 25.846 -5.376 -1.280 1.00 77.00 91 LEU A N 1
ATOM 749 C CA . LEU A 1 91 ? 24.689 -4.483 -1.270 1.00 77.00 91 LEU A CA 1
ATOM 750 C C . LEU A 1 91 ? 23.370 -5.272 -1.291 1.00 77.00 91 LEU A C 1
ATOM 752 O O . LEU A 1 91 ? 22.449 -4.921 -0.554 1.00 77.00 91 LEU A O 1
ATOM 756 N N . VAL A 1 92 ? 23.289 -6.352 -2.072 1.00 77.94 92 VAL A N 1
ATOM 757 C CA . VAL A 1 92 ? 22.127 -7.253 -2.116 1.00 77.94 92 VAL A CA 1
ATOM 758 C C . VAL A 1 92 ? 21.930 -7.943 -0.772 1.00 77.94 92 VAL A C 1
ATOM 760 O O . VAL A 1 92 ? 20.829 -7.877 -0.236 1.00 77.94 92 VAL A O 1
ATOM 763 N N . GLU A 1 93 ? 22.983 -8.499 -0.171 1.00 76.69 93 GLU A N 1
ATOM 764 C CA . GLU A 1 93 ? 22.908 -9.106 1.164 1.00 76.69 93 GLU A CA 1
ATOM 765 C C . GLU A 1 93 ? 22.452 -8.093 2.222 1.00 76.69 93 GLU A C 1
ATOM 767 O O . GLU A 1 93 ? 21.582 -8.389 3.046 1.00 76.69 93 GLU A O 1
ATOM 772 N N . SER A 1 94 ? 22.977 -6.863 2.171 1.00 76.31 94 SER A N 1
ATOM 773 C CA . SER A 1 94 ? 22.549 -5.794 3.076 1.00 76.31 94 SER A CA 1
ATOM 774 C C . SER A 1 94 ? 21.077 -5.407 2.867 1.00 76.31 94 SER A C 1
ATOM 776 O O . SER A 1 94 ? 20.347 -5.214 3.839 1.00 76.31 94 SER A O 1
ATOM 778 N N . SER A 1 95 ? 20.603 -5.365 1.617 1.00 76.81 95 SER A N 1
ATOM 779 C CA . SER A 1 95 ? 19.208 -5.075 1.282 1.00 76.81 95 SER A CA 1
ATOM 780 C C . SER A 1 95 ? 18.282 -6.218 1.686 1.00 76.81 95 SER A C 1
ATOM 782 O O . SER A 1 95 ? 17.208 -5.962 2.216 1.00 76.81 95 SER A O 1
ATOM 784 N N . GLU A 1 96 ? 18.671 -7.475 1.481 1.00 74.44 96 GLU A N 1
ATOM 785 C CA . GLU A 1 96 ? 17.897 -8.647 1.900 1.00 74.44 96 GLU A CA 1
ATOM 786 C C . GLU A 1 96 ? 17.793 -8.729 3.423 1.00 74.44 96 GLU A C 1
ATOM 788 O O . GLU A 1 96 ? 16.724 -9.032 3.954 1.00 74.44 96 GLU A O 1
ATOM 793 N N . ALA A 1 97 ? 18.864 -8.388 4.145 1.00 75.38 97 ALA A N 1
ATOM 794 C CA . ALA A 1 97 ? 18.834 -8.262 5.597 1.00 75.38 97 ALA A CA 1
ATOM 795 C C . ALA A 1 97 ? 17.873 -7.148 6.053 1.00 75.38 97 ALA A C 1
ATOM 797 O O . ALA A 1 97 ? 17.092 -7.360 6.985 1.00 75.38 97 ALA A O 1
ATOM 798 N N . ILE A 1 98 ? 17.868 -5.998 5.367 1.00 74.38 98 ILE A N 1
ATOM 799 C CA . ILE A 1 98 ? 16.919 -4.902 5.616 1.00 74.38 98 ILE A CA 1
ATOM 800 C C . ILE A 1 98 ? 15.482 -5.355 5.328 1.00 74.38 98 ILE A C 1
ATOM 802 O O . ILE A 1 98 ? 14.620 -5.195 6.188 1.00 74.38 98 ILE A O 1
ATOM 806 N N . ILE A 1 99 ? 15.221 -5.991 4.184 1.00 72.31 99 ILE A N 1
ATOM 807 C CA . ILE A 1 99 ? 13.900 -6.514 3.799 1.00 72.31 99 ILE A CA 1
ATOM 808 C C . ILE A 1 99 ? 13.422 -7.574 4.797 1.00 72.31 99 ILE A C 1
ATOM 810 O O . ILE A 1 99 ? 12.264 -7.571 5.189 1.00 72.31 99 ILE A O 1
ATOM 814 N N . LYS A 1 100 ? 14.306 -8.450 5.281 1.00 70.12 100 LYS A N 1
ATOM 815 C CA . LYS A 1 100 ? 13.976 -9.465 6.293 1.00 70.12 100 LYS A CA 1
ATOM 816 C C . LYS A 1 100 ? 13.705 -8.858 7.672 1.00 70.12 100 LYS A C 1
ATOM 818 O O . LYS A 1 100 ? 12.908 -9.403 8.437 1.00 70.12 100 LYS A O 1
ATOM 823 N N . SER A 1 101 ? 14.366 -7.745 8.001 1.00 66.44 101 SER A N 1
ATOM 824 C CA . SER A 1 101 ? 14.078 -6.955 9.207 1.00 66.44 101 SER A CA 1
ATOM 825 C C . SER A 1 101 ? 12.751 -6.199 9.088 1.00 66.44 101 SER A C 1
ATOM 827 O O . SER A 1 101 ? 12.036 -6.032 10.078 1.00 66.44 101 SER A O 1
ATOM 829 N N . PHE A 1 102 ? 12.383 -5.831 7.859 1.00 56.41 102 PHE A N 1
ATOM 830 C CA . PHE A 1 102 ? 11.070 -5.340 7.488 1.00 56.41 102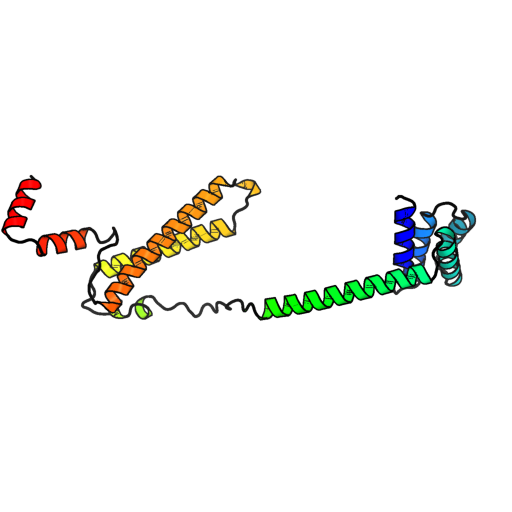 PHE A CA 1
ATOM 831 C C . PHE A 1 102 ? 10.104 -6.523 7.475 1.00 56.41 102 PHE A C 1
ATOM 833 O O . PHE A 1 102 ? 9.728 -7.041 6.432 1.00 56.41 102 PHE A O 1
ATOM 840 N N . LYS A 1 103 ? 9.693 -6.995 8.656 1.00 56.72 103 LYS A N 1
ATOM 841 C CA . LYS A 1 103 ? 8.511 -7.851 8.731 1.00 56.72 103 LYS A CA 1
ATOM 842 C C . LYS A 1 103 ? 7.364 -7.048 8.107 1.00 56.72 103 LYS A C 1
ATOM 844 O O . LYS A 1 103 ? 6.941 -6.083 8.753 1.00 56.72 103 LYS A O 1
ATOM 849 N N . PRO A 1 104 ? 6.810 -7.408 6.927 1.00 50.44 104 PRO A N 1
ATOM 850 C CA . PRO A 1 104 ? 5.422 -7.056 6.723 1.00 50.44 104 PRO A CA 1
ATOM 851 C C . PRO A 1 104 ? 4.729 -7.664 7.938 1.00 50.44 104 PRO A C 1
ATOM 853 O O . PRO A 1 104 ? 4.967 -8.832 8.274 1.00 50.44 104 PRO A O 1
ATOM 856 N N . LYS A 1 105 ? 3.953 -6.874 8.681 1.00 50.06 105 LYS A N 1
ATOM 857 C CA . LYS A 1 105 ? 2.914 -7.508 9.478 1.00 50.06 105 LYS A CA 1
ATOM 858 C C . LYS A 1 105 ? 2.170 -8.352 8.454 1.00 50.06 105 LYS A C 1
ATOM 860 O O . LYS A 1 105 ? 1.566 -7.808 7.536 1.00 50.06 105 LYS A O 1
ATOM 865 N N . ASN A 1 106 ? 2.357 -9.669 8.509 1.00 45.31 106 ASN A N 1
ATOM 866 C CA . ASN A 1 106 ? 1.395 -10.564 7.918 1.00 45.31 106 ASN A CA 1
ATOM 867 C C . ASN A 1 106 ? 0.134 -10.192 8.676 1.00 45.31 106 ASN A C 1
ATOM 869 O O . ASN A 1 106 ? -0.028 -10.614 9.820 1.00 45.31 106 ASN A O 1
ATOM 873 N N . ASP A 1 107 ? -0.680 -9.329 8.075 1.00 48.16 107 ASP A N 1
ATOM 874 C CA . ASP A 1 107 ? -2.079 -9.176 8.408 1.00 48.16 107 ASP A CA 1
ATOM 875 C C . ASP A 1 107 ? -2.691 -10.539 8.078 1.00 48.16 107 ASP A C 1
ATOM 877 O O . ASP A 1 107 ? -3.324 -10.767 7.049 1.00 48.16 107 ASP A O 1
ATOM 881 N N . THR A 1 108 ? -2.430 -11.518 8.945 1.00 43.91 108 THR A N 1
ATOM 882 C CA . THR A 1 108 ? -3.410 -12.545 9.212 1.00 43.91 108 THR A CA 1
ATOM 883 C C . THR A 1 108 ? -4.695 -11.769 9.430 1.00 43.91 108 THR A C 1
ATOM 885 O O . THR A 1 108 ? -4.744 -10.898 10.299 1.00 43.91 108 THR A O 1
ATOM 888 N N . PHE A 1 109 ? -5.702 -12.036 8.602 1.00 50.38 109 PHE A N 1
ATOM 889 C CA . PHE A 1 109 ? -7.064 -11.497 8.672 1.00 50.38 109 PHE A CA 1
ATOM 890 C C . PHE A 1 109 ? -7.783 -11.858 10.003 1.00 50.38 109 PHE A C 1
ATOM 892 O O . PHE A 1 109 ? -8.994 -12.040 10.033 1.00 50.38 109 PHE A O 1
ATOM 899 N N . ASP A 1 110 ? -7.038 -12.000 11.100 1.00 50.53 110 ASP A N 1
ATOM 900 C CA . ASP A 1 110 ? -7.414 -12.586 12.384 1.00 50.53 110 ASP A CA 1
ATOM 901 C C . ASP A 1 110 ? -7.397 -11.556 13.531 1.00 50.53 110 ASP A C 1
ATOM 903 O O . ASP A 1 110 ? -7.923 -11.820 14.608 1.00 50.53 110 ASP A O 1
ATOM 907 N N . ASP A 1 111 ? -6.905 -10.334 13.291 1.00 57.09 111 ASP A N 1
ATOM 908 C CA . ASP A 1 111 ? -6.963 -9.235 14.269 1.00 57.09 111 ASP A CA 1
ATOM 909 C C . ASP A 1 111 ? -8.210 -8.348 14.087 1.00 57.09 111 ASP A C 1
ATOM 911 O O . ASP A 1 111 ? -8.238 -7.190 14.514 1.00 57.09 111 ASP A O 1
ATOM 915 N N . PHE A 1 112 ? -9.287 -8.862 13.475 1.00 58.38 112 PHE A N 1
ATOM 916 C CA . PHE A 1 112 ? -10.580 -8.173 13.523 1.00 58.38 112 PHE A CA 1
ATOM 917 C C . PHE A 1 112 ? -11.165 -8.323 14.929 1.00 58.38 112 PHE A C 1
ATOM 919 O O . PHE A 1 112 ? -12.001 -9.190 15.194 1.00 58.38 112 PHE A O 1
ATOM 926 N N . VAL A 1 113 ? -10.709 -7.484 15.861 1.00 75.69 113 VAL A N 1
ATOM 927 C CA . VAL A 1 113 ? -11.317 -7.377 17.186 1.00 75.69 113 VAL A CA 1
ATOM 928 C C . VAL A 1 113 ? -12.741 -6.854 16.981 1.00 75.69 113 VAL A C 1
ATOM 930 O O . VAL A 1 113 ? -12.921 -5.729 16.513 1.00 75.69 113 VAL A O 1
ATOM 933 N N . PRO A 1 114 ? -13.788 -7.638 17.301 1.00 84.50 114 PRO A N 1
ATOM 934 C CA . PRO A 1 114 ? -15.153 -7.155 17.192 1.00 84.50 114 PRO A CA 1
ATOM 935 C C . PRO A 1 114 ? -15.322 -5.907 18.056 1.00 84.50 114 PRO A C 1
ATOM 937 O O . PRO A 1 114 ? -14.857 -5.877 19.193 1.00 84.50 114 PRO A O 1
ATOM 940 N N . ILE A 1 115 ? -16.058 -4.912 17.567 1.00 86.12 115 ILE A N 1
ATOM 941 C CA . ILE A 1 115 ? -16.216 -3.625 18.262 1.00 86.12 115 ILE A CA 1
ATOM 942 C C . ILE A 1 115 ? -16.767 -3.764 19.690 1.00 86.12 115 ILE A C 1
ATOM 944 O O . ILE A 1 115 ? -16.427 -2.991 20.574 1.00 86.12 115 ILE A O 1
ATOM 948 N N . ARG A 1 116 ? -17.575 -4.800 19.947 1.00 88.25 116 ARG A N 1
ATOM 949 C CA . ARG A 1 116 ? -18.103 -5.133 21.282 1.00 88.25 116 ARG A CA 1
ATOM 950 C C . ARG A 1 116 ? -17.069 -5.771 22.215 1.00 88.25 116 ARG A C 1
ATOM 952 O O . ARG A 1 116 ? -17.296 -5.801 23.417 1.00 88.25 116 ARG A O 1
ATOM 959 N N . LYS A 1 117 ? -15.973 -6.320 21.680 1.00 87.25 117 LYS A N 1
ATOM 960 C CA . LYS A 1 117 ? -14.808 -6.749 22.470 1.00 87.25 117 LYS A CA 1
ATOM 961 C C . LYS A 1 117 ? -13.877 -5.571 22.749 1.00 87.25 117 LYS A C 1
ATOM 963 O O . LYS A 1 117 ? -13.339 -5.496 23.844 1.00 87.25 117 LYS A O 1
ATOM 968 N N . GLU A 1 118 ? -13.718 -4.665 21.783 1.00 85.62 118 GLU A N 1
ATOM 969 C CA . GLU A 1 118 ? -12.954 -3.420 21.953 1.00 85.62 118 GLU A CA 1
ATOM 970 C C . GLU A 1 118 ? -13.628 -2.483 22.971 1.00 85.62 118 GLU A C 1
ATOM 972 O O . GLU A 1 118 ? -12.963 -1.912 23.830 1.00 85.62 118 GLU A O 1
ATOM 977 N N . TYR A 1 119 ? -14.961 -2.402 22.935 1.00 89.19 119 TYR A N 1
ATOM 978 C CA . TYR A 1 119 ? -15.783 -1.606 23.846 1.00 89.19 119 TYR A CA 1
ATOM 979 C C . TYR A 1 119 ? -16.819 -2.492 24.562 1.00 89.19 119 TYR A C 1
ATOM 981 O O . TYR A 1 119 ? -17.979 -2.562 24.139 1.00 89.19 119 TYR A O 1
ATOM 989 N N . PRO A 1 120 ? -16.431 -3.180 25.657 1.00 89.50 120 PRO A N 1
ATOM 990 C CA . PRO A 1 120 ? -17.310 -4.108 26.376 1.00 89.50 120 PRO A CA 1
ATOM 991 C C . PRO A 1 120 ? -18.604 -3.474 26.891 1.00 89.50 120 PRO A C 1
ATOM 993 O O . PRO A 1 120 ? -19.635 -4.144 26.919 1.00 89.50 120 PRO A O 1
ATOM 996 N N . PHE A 1 121 ? -18.558 -2.178 27.225 1.00 89.81 121 PHE A N 1
ATOM 997 C CA . PHE A 1 121 ? -19.697 -1.420 27.747 1.00 89.81 121 PHE A CA 1
ATOM 998 C C . PHE A 1 121 ? -20.888 -1.356 26.782 1.00 89.81 121 PHE A C 1
ATOM 1000 O O . PHE A 1 121 ? -22.011 -1.152 27.217 1.00 89.81 121 PHE A O 1
ATOM 1007 N N . LEU A 1 122 ? -20.681 -1.604 25.482 1.00 89.12 122 LEU A N 1
ATOM 1008 C CA . LEU A 1 122 ? -21.768 -1.692 24.497 1.00 89.12 122 LEU A CA 1
ATOM 1009 C C . LEU A 1 122 ? -22.701 -2.899 24.719 1.00 89.12 122 LEU A C 1
ATOM 1011 O O . LEU A 1 122 ? -23.697 -3.050 24.004 1.00 89.12 122 LEU A O 1
ATOM 1015 N N . ASN A 1 123 ? -22.357 -3.804 25.641 1.00 88.06 123 ASN A N 1
ATOM 1016 C CA . ASN A 1 123 ? -23.210 -4.916 26.067 1.00 88.06 123 ASN A CA 1
ATOM 1017 C C . ASN A 1 123 ? -23.922 -4.642 27.402 1.00 88.06 123 ASN A C 1
ATOM 1019 O O . ASN A 1 123 ? -24.778 -5.438 27.794 1.00 88.06 123 ASN A O 1
ATOM 1023 N N . ASP A 1 124 ? -23.579 -3.551 28.090 1.00 88.62 124 ASP A N 1
ATOM 1024 C CA . ASP A 1 124 ? -24.192 -3.177 29.360 1.00 88.62 124 ASP A CA 1
ATOM 1025 C C . ASP A 1 124 ? -25.578 -2.567 29.110 1.00 88.62 124 ASP A C 1
ATOM 1027 O O . ASP A 1 124 ? -25.807 -1.876 28.116 1.00 88.62 124 ASP A O 1
ATOM 1031 N N . LYS A 1 125 ? -26.524 -2.813 30.025 1.00 83.31 125 LYS A N 1
ATOM 1032 C CA . LYS A 1 125 ? -27.892 -2.270 29.923 1.00 83.31 125 LYS A CA 1
ATOM 1033 C C . LYS A 1 125 ? -27.966 -0.767 30.199 1.00 83.31 125 LYS A C 1
ATOM 1035 O O . LYS A 1 125 ? -28.909 -0.130 29.751 1.00 83.31 125 LYS A O 1
ATOM 1040 N N . ASP A 1 126 ? -26.972 -0.233 30.904 1.00 84.50 126 ASP A N 1
ATOM 1041 C CA . ASP A 1 126 ? -26.889 1.174 31.308 1.00 84.50 126 ASP A CA 1
ATOM 1042 C C . ASP A 1 126 ? -26.062 2.020 30.316 1.00 84.50 126 ASP A C 1
ATOM 1044 O O . ASP A 1 126 ? -25.662 3.142 30.626 1.00 84.50 126 ASP A O 1
ATOM 1048 N N . CYS A 1 127 ? -25.761 1.479 29.128 1.00 85.38 127 CYS A N 1
ATOM 1049 C CA . CYS A 1 127 ? -25.032 2.188 28.079 1.00 85.38 127 CYS A CA 1
ATOM 1050 C C . CYS A 1 127 ? -25.919 3.279 27.446 1.00 85.38 127 CYS A C 1
ATOM 1052 O O . CYS A 1 127 ? -26.986 2.944 26.931 1.00 85.38 127 CYS A O 1
ATOM 1054 N N . PRO A 1 128 ? -25.476 4.552 27.409 1.00 87.12 128 PRO A N 1
ATOM 1055 C CA . PRO A 1 128 ? -26.198 5.631 26.742 1.00 87.12 128 PRO A CA 1
ATOM 1056 C C . PRO A 1 128 ? -26.432 5.351 25.253 1.00 87.12 128 PRO A C 1
ATOM 1058 O O . PRO A 1 128 ? -25.523 4.888 24.550 1.00 87.12 128 PRO A O 1
ATOM 1061 N N . ASP A 1 129 ? -27.628 5.689 24.763 1.00 86.81 129 ASP A N 1
ATOM 1062 C CA . ASP A 1 129 ? -28.028 5.476 23.366 1.00 86.81 129 ASP A CA 1
ATOM 1063 C C . ASP A 1 129 ? -27.125 6.238 22.386 1.00 86.81 129 ASP A C 1
ATOM 1065 O O . ASP A 1 129 ? -26.836 5.797 21.269 1.00 86.81 129 ASP A O 1
ATOM 1069 N N . GLU A 1 130 ? -26.603 7.371 22.838 1.00 86.62 130 GLU A N 1
ATOM 1070 C CA . GLU A 1 130 ? -25.720 8.245 22.090 1.00 86.62 130 GLU A CA 1
ATOM 1071 C C . GLU A 1 130 ? -24.408 7.559 21.690 1.00 86.62 130 GLU A C 1
ATOM 1073 O O . GLU A 1 130 ? -23.875 7.824 20.610 1.00 86.62 130 GLU A O 1
ATOM 1078 N N . LEU A 1 131 ? -23.910 6.614 22.494 1.00 88.00 131 LEU A N 1
ATOM 1079 C CA . LEU A 1 131 ? -22.696 5.864 22.162 1.00 88.00 131 LEU A CA 1
ATOM 1080 C C . LEU A 1 131 ? -22.928 4.884 21.009 1.00 88.00 131 LEU A C 1
ATOM 1082 O O . LEU A 1 131 ? -22.018 4.669 20.207 1.00 88.00 131 LEU A O 1
ATOM 1086 N N . PHE A 1 132 ? -24.142 4.343 20.849 1.00 89.06 132 PHE A N 1
ATOM 1087 C CA . PHE A 1 132 ? -24.475 3.542 19.667 1.00 89.06 132 PHE A CA 1
ATOM 1088 C C . PHE A 1 132 ? -24.467 4.397 18.395 1.00 89.06 132 PHE A C 1
ATOM 1090 O O . PHE A 1 132 ? -24.012 3.930 17.346 1.00 89.06 132 PHE A O 1
ATOM 1097 N N . ILE A 1 133 ? -24.892 5.662 18.487 1.00 89.44 133 ILE A N 1
ATOM 1098 C CA . ILE A 1 133 ? -24.818 6.621 17.375 1.00 89.44 133 ILE A CA 1
ATOM 1099 C C . ILE A 1 133 ? -23.353 6.917 17.026 1.00 89.44 133 ILE A C 1
ATOM 1101 O O . ILE A 1 133 ? -22.985 6.867 15.848 1.00 89.44 133 ILE A O 1
ATOM 1105 N N . VAL A 1 134 ? -22.506 7.171 18.031 1.00 90.12 134 VAL A N 1
ATOM 1106 C CA . VAL A 1 134 ? -21.058 7.397 17.851 1.00 90.12 134 VAL A CA 1
ATOM 1107 C C . VAL A 1 134 ? -20.401 6.196 17.175 1.00 90.12 134 VAL A C 1
ATOM 1109 O O . VAL A 1 134 ? -19.690 6.364 16.186 1.00 90.12 134 VAL A O 1
ATOM 1112 N N . VAL A 1 135 ? -20.691 4.977 17.638 1.00 91.75 135 VAL A N 1
ATOM 1113 C CA . VAL A 1 135 ? -20.190 3.736 17.030 1.00 91.75 135 VAL A CA 1
ATOM 1114 C C . VAL A 1 135 ? -20.641 3.603 15.575 1.00 91.75 135 VAL A C 1
ATOM 1116 O O . VAL A 1 135 ? -19.819 3.313 14.702 1.00 91.75 135 VAL A O 1
ATOM 1119 N N . GLY A 1 136 ? -21.923 3.844 15.291 1.00 90.25 136 GLY A N 1
ATOM 1120 C CA . GLY A 1 136 ? -22.458 3.793 13.930 1.00 90.25 136 GLY A CA 1
ATOM 1121 C C . GLY A 1 136 ? -21.740 4.764 12.991 1.00 90.25 136 GLY A C 1
ATOM 1122 O O . GLY A 1 136 ? -21.334 4.379 11.891 1.00 90.25 136 GLY A O 1
ATOM 1123 N N . LYS A 1 137 ? -21.505 6.001 13.446 1.00 91.31 137 LYS A N 1
ATOM 1124 C CA . LYS A 1 137 ? -20.755 7.004 12.679 1.00 91.31 137 LYS A CA 1
ATOM 1125 C C . LYS A 1 137 ? -19.271 6.655 12.544 1.00 91.31 137 LYS A C 1
ATOM 1127 O O . LYS A 1 137 ? -18.741 6.801 11.447 1.00 91.31 137 LYS A O 1
ATOM 1132 N N . LYS A 1 138 ? -18.631 6.098 13.582 1.00 92.50 138 LYS A N 1
ATOM 1133 C CA . LYS A 1 138 ? -17.223 5.652 13.545 1.00 92.50 138 LYS A CA 1
ATOM 1134 C C . LYS A 1 138 ? -17.030 4.602 12.449 1.00 92.50 138 LYS A C 1
ATOM 1136 O O . LYS A 1 138 ? -16.113 4.721 11.638 1.00 92.50 138 LYS A O 1
ATOM 1141 N N . ILE A 1 139 ? -17.918 3.603 12.392 1.00 91.44 139 ILE A N 1
ATOM 1142 C CA . ILE A 1 139 ? -17.890 2.548 11.365 1.00 91.44 139 ILE A CA 1
ATOM 1143 C C . ILE A 1 139 ? -18.094 3.141 9.965 1.00 91.44 139 ILE A C 1
ATOM 1145 O O . ILE A 1 139 ? -17.397 2.751 9.030 1.00 91.44 139 ILE A O 1
ATOM 1149 N N . ALA A 1 140 ? -19.039 4.072 9.807 1.00 92.62 140 ALA A N 1
ATOM 1150 C CA . ALA A 1 140 ? -19.303 4.707 8.519 1.00 92.62 140 ALA A CA 1
ATOM 1151 C C . ALA A 1 140 ? -18.098 5.521 8.015 1.00 92.62 140 ALA A C 1
ATOM 1153 O O . ALA A 1 140 ? -17.709 5.356 6.860 1.00 92.62 140 ALA A O 1
ATOM 1154 N N . ALA A 1 141 ? -17.482 6.330 8.884 1.00 92.12 141 ALA A N 1
ATOM 1155 C CA . ALA A 1 141 ? -16.287 7.112 8.565 1.00 92.12 141 ALA A CA 1
ATOM 1156 C C . ALA A 1 141 ? -15.108 6.208 8.172 1.00 92.12 141 ALA A C 1
ATOM 1158 O O . ALA A 1 141 ? -14.448 6.439 7.162 1.00 92.12 141 ALA A O 1
ATOM 1159 N N . TRP A 1 142 ? -14.906 5.098 8.895 1.00 91.75 142 TRP A N 1
ATOM 1160 C CA . TRP A 1 142 ? -13.872 4.117 8.551 1.00 91.75 142 TRP A CA 1
ATOM 1161 C C . TRP A 1 142 ? -14.084 3.500 7.164 1.00 91.75 142 TRP A C 1
ATOM 1163 O O . TRP A 1 142 ? -13.143 3.420 6.379 1.00 91.75 142 TRP A O 1
ATOM 1173 N N . LYS A 1 143 ? -15.318 3.104 6.827 1.00 92.69 143 LYS A N 1
ATOM 1174 C CA . LYS A 1 143 ? -15.623 2.549 5.499 1.00 92.69 143 LYS A CA 1
ATOM 1175 C C . LYS A 1 143 ? -15.355 3.553 4.378 1.00 92.69 143 LYS A C 1
ATOM 1177 O O . LYS A 1 143 ? -14.715 3.199 3.395 1.00 92.69 143 LYS A O 1
ATOM 1182 N N . ARG A 1 144 ? -15.783 4.809 4.545 1.00 92.62 144 ARG A N 1
ATOM 1183 C CA . ARG A 1 144 ? -15.514 5.875 3.564 1.00 92.62 144 ARG A CA 1
ATOM 1184 C C . ARG A 1 144 ? -14.023 6.142 3.414 1.00 92.62 144 ARG A C 1
ATOM 1186 O O . ARG A 1 144 ? -13.546 6.275 2.292 1.00 92.62 144 ARG A O 1
ATOM 1193 N N . TYR A 1 145 ? -13.284 6.165 4.524 1.00 93.06 145 TYR A N 1
ATOM 1194 C CA . TYR A 1 145 ? -11.829 6.268 4.500 1.00 93.06 145 TYR A CA 1
ATOM 1195 C C . TYR A 1 145 ? -11.200 5.129 3.689 1.00 93.06 145 TYR A C 1
ATOM 1197 O O . TYR A 1 145 ? -10.380 5.400 2.820 1.00 93.06 145 TYR A O 1
ATOM 1205 N N . GLN A 1 146 ? -11.606 3.874 3.918 1.00 91.12 146 GLN A N 1
ATOM 1206 C CA . GLN A 1 146 ? -11.087 2.726 3.166 1.00 91.12 146 GLN A CA 1
ATOM 1207 C C . GLN A 1 146 ? -11.362 2.851 1.662 1.00 91.12 146 GLN A C 1
ATOM 1209 O O . GLN A 1 146 ? -10.445 2.671 0.865 1.00 91.12 146 GLN A O 1
ATOM 1214 N N . GLU A 1 147 ? -12.583 3.229 1.274 1.00 91.50 147 GLU A N 1
ATOM 1215 C CA . GLU A 1 147 ? -12.953 3.447 -0.132 1.00 91.50 147 GLU A CA 1
ATOM 1216 C C . GLU A 1 147 ? -12.137 4.578 -0.782 1.00 91.50 147 GLU A C 1
ATOM 1218 O O . GLU A 1 147 ? -11.701 4.466 -1.929 1.00 91.50 147 GLU A O 1
ATOM 1223 N N . LEU A 1 148 ? -11.926 5.688 -0.069 1.00 91.56 148 LEU A N 1
ATOM 1224 C CA . LEU A 1 148 ? -11.114 6.808 -0.553 1.00 91.56 148 LEU A CA 1
ATOM 1225 C C . LEU A 1 148 ? -9.635 6.427 -0.644 1.00 91.56 148 LEU A C 1
ATOM 1227 O O . LEU A 1 148 ? -8.970 6.774 -1.617 1.00 91.56 148 LEU A O 1
ATOM 1231 N N . HIS A 1 149 ? -9.129 5.680 0.332 1.00 89.38 149 HIS A N 1
ATOM 1232 C CA . HIS A 1 149 ? -7.751 5.216 0.349 1.00 89.38 149 HIS A CA 1
ATOM 1233 C C . HIS A 1 149 ? -7.472 4.233 -0.794 1.00 89.38 149 HIS A C 1
ATOM 1235 O O . HIS A 1 149 ? -6.453 4.355 -1.466 1.00 89.38 149 HIS A O 1
ATOM 1241 N N . GLU A 1 150 ? -8.401 3.323 -1.087 1.00 90.38 150 GLU A N 1
ATOM 1242 C CA . GLU A 1 150 ? -8.314 2.428 -2.246 1.00 90.38 150 GLU A CA 1
ATOM 1243 C C . GLU A 1 150 ? -8.303 3.211 -3.570 1.00 90.38 150 GLU A C 1
ATOM 1245 O O . GLU A 1 150 ? -7.521 2.906 -4.473 1.00 90.38 150 GLU A O 1
ATOM 1250 N N . LYS A 1 151 ? -9.110 4.276 -3.681 1.00 89.31 151 LYS A N 1
ATOM 1251 C CA . LYS A 1 151 ? -9.082 5.176 -4.848 1.00 89.31 151 LYS A CA 1
ATOM 1252 C C . LYS A 1 151 ? -7.749 5.905 -4.992 1.00 89.31 151 LYS A C 1
ATOM 1254 O O . LYS A 1 151 ? -7.303 6.094 -6.118 1.00 89.31 151 LYS A O 1
ATOM 1259 N N . ILE A 1 152 ? -7.123 6.304 -3.883 1.00 89.88 152 ILE A N 1
ATOM 1260 C CA . ILE A 1 152 ? -5.796 6.937 -3.874 1.00 89.88 152 ILE A CA 1
ATOM 1261 C C . ILE A 1 152 ? -4.714 5.932 -4.289 1.00 89.88 152 ILE A C 1
ATOM 1263 O O . ILE A 1 152 ? -3.851 6.270 -5.092 1.00 89.88 152 ILE A O 1
ATOM 1267 N N . GLN A 1 153 ? -4.766 4.694 -3.791 1.00 87.69 153 GLN A N 1
ATOM 1268 C CA . GLN A 1 153 ? -3.796 3.649 -4.143 1.00 87.69 153 GLN A CA 1
ATOM 1269 C C . GLN A 1 153 ? -3.858 3.271 -5.627 1.00 87.69 153 GLN A C 1
ATOM 1271 O O . GLN A 1 153 ? -2.824 3.069 -6.256 1.00 87.69 153 GLN A O 1
ATOM 1276 N N . ASN A 1 154 ? -5.065 3.216 -6.190 1.00 88.06 154 ASN A N 1
ATOM 1277 C CA . ASN A 1 154 ? -5.292 2.913 -7.602 1.00 88.06 154 ASN A CA 1
ATOM 1278 C C . ASN A 1 154 ? -5.266 4.166 -8.501 1.00 88.06 154 ASN A C 1
ATOM 1280 O O . ASN A 1 154 ? -5.690 4.104 -9.658 1.00 88.06 154 ASN A O 1
ATOM 1284 N N . PHE A 1 155 ? -4.822 5.315 -7.982 1.00 87.19 155 PHE A N 1
ATOM 1285 C CA . PHE A 1 155 ? -4.853 6.577 -8.710 1.00 87.19 155 PHE A CA 1
ATOM 1286 C C . PHE A 1 155 ? -3.765 6.642 -9.791 1.00 87.19 155 PHE A C 1
ATOM 1288 O O . PHE A 1 155 ? -2.574 6.541 -9.506 1.00 87.19 155 PHE A O 1
ATOM 1295 N N . ASP A 1 156 ? -4.178 6.875 -11.038 1.00 82.19 156 ASP A N 1
ATOM 1296 C CA . ASP A 1 156 ? -3.285 7.099 -12.179 1.00 82.19 156 ASP A CA 1
ATOM 1297 C C . ASP A 1 156 ? -3.090 8.608 -12.415 1.00 82.19 156 ASP A C 1
ATOM 1299 O O . ASP A 1 156 ? -3.985 9.305 -12.912 1.00 82.19 156 ASP A O 1
ATOM 1303 N N . GLY A 1 157 ? -1.911 9.111 -12.038 1.00 74.81 157 GLY A N 1
ATOM 1304 C CA . GLY A 1 157 ? -1.563 10.533 -12.103 1.00 74.81 157 GLY A CA 1
ATOM 1305 C C . GLY A 1 157 ? -1.534 11.119 -13.515 1.00 74.81 157 GLY A C 1
ATOM 1306 O O . GLY A 1 157 ? -1.816 12.305 -13.676 1.00 74.81 157 GLY A O 1
ATOM 1307 N N . GLU A 1 158 ? -1.268 10.308 -14.543 1.00 70.38 158 GLU A N 1
ATOM 1308 C CA . GLU A 1 158 ? -1.188 10.789 -15.929 1.00 70.38 158 GLU A CA 1
ATOM 1309 C C . GLU A 1 158 ? -2.570 11.054 -16.545 1.00 70.38 158 GLU A C 1
ATOM 1311 O O . GLU A 1 158 ? -2.697 11.891 -17.439 1.00 70.38 158 GLU A O 1
ATOM 1316 N N . LYS A 1 159 ? -3.620 10.370 -16.069 1.00 72.06 159 LYS A N 1
ATOM 1317 C CA . LYS A 1 159 ? -4.980 10.484 -16.627 1.00 72.06 159 LYS A CA 1
ATOM 1318 C C . LYS A 1 159 ? -5.882 11.463 -15.887 1.00 72.06 159 LYS A C 1
ATOM 1320 O O . LYS A 1 159 ? -6.738 12.082 -16.513 1.00 72.06 159 LYS A O 1
ATOM 1325 N N . ASN A 1 160 ? -5.721 11.576 -14.571 1.00 72.44 160 ASN A N 1
ATOM 1326 C CA . ASN A 1 160 ? -6.720 12.220 -13.714 1.00 72.44 160 ASN A CA 1
ATOM 1327 C C . ASN A 1 160 ? -6.285 13.590 -13.167 1.00 72.44 160 ASN A C 1
ATOM 1329 O O . ASN A 1 160 ? -7.130 14.331 -12.672 1.00 72.44 160 ASN A O 1
ATOM 1333 N N . GLY A 1 161 ? -5.003 13.949 -13.289 1.00 79.62 161 GLY A N 1
ATOM 1334 C CA . GLY A 1 161 ? -4.466 15.233 -12.833 1.00 79.62 161 GLY A CA 1
ATOM 1335 C C . GLY A 1 161 ? -4.266 15.327 -11.313 1.00 79.62 161 GLY A C 1
ATOM 1336 O O . GLY A 1 161 ? -4.985 14.731 -10.515 1.00 79.62 161 GLY A O 1
ATOM 1337 N N . GLU A 1 162 ? -3.271 16.106 -10.894 1.00 82.19 162 GLU A N 1
ATOM 1338 C CA . GLU A 1 162 ? -2.826 16.220 -9.493 1.00 82.19 162 GLU A CA 1
ATOM 1339 C C . GLU A 1 162 ? -3.882 16.830 -8.545 1.00 82.19 162 GLU A C 1
ATOM 1341 O O . GLU A 1 162 ? -3.945 16.503 -7.356 1.00 82.19 162 GLU A O 1
ATOM 1346 N N . GLU A 1 163 ? -4.774 17.672 -9.071 1.00 84.81 163 GLU A N 1
ATOM 1347 C CA . GLU A 1 163 ? -5.840 18.314 -8.294 1.00 84.81 163 GLU A CA 1
ATOM 1348 C C . GLU A 1 163 ? -6.846 17.294 -7.734 1.00 84.81 163 GLU A C 1
ATOM 1350 O O . GLU A 1 163 ? -7.263 17.395 -6.579 1.00 84.81 163 GLU A O 1
ATOM 1355 N N . VAL A 1 164 ? -7.173 16.251 -8.504 1.00 86.00 164 VAL A N 1
ATOM 1356 C CA . VAL A 1 164 ? -8.093 15.187 -8.069 1.00 86.00 164 VAL A CA 1
ATOM 1357 C C . VAL A 1 164 ? -7.472 14.356 -6.946 1.00 86.00 164 VAL A C 1
ATOM 1359 O O . VAL A 1 164 ? -8.155 14.019 -5.978 1.00 86.00 164 VAL A O 1
ATOM 1362 N N . LEU A 1 165 ? -6.169 14.074 -7.021 1.00 87.06 165 LEU A N 1
ATOM 1363 C CA . LEU A 1 165 ? -5.446 13.385 -5.950 1.00 87.06 165 LEU A CA 1
ATOM 1364 C C . LEU A 1 165 ? -5.449 14.206 -4.656 1.00 87.06 165 LEU A C 1
ATOM 1366 O O . LEU A 1 165 ? -5.685 13.669 -3.573 1.00 87.06 165 LEU A O 1
ATOM 1370 N N . THR A 1 166 ? -5.236 15.516 -4.773 1.00 89.12 166 THR A N 1
ATOM 1371 C CA . THR A 1 166 ? -5.258 16.439 -3.630 1.00 89.12 166 THR A CA 1
ATOM 1372 C C . THR A 1 166 ? -6.639 16.469 -2.969 1.00 89.12 166 THR A C 1
ATOM 1374 O O . THR A 1 166 ? -6.750 16.418 -1.746 1.00 89.12 166 THR A O 1
ATOM 1377 N N . GLN A 1 167 ? -7.718 16.469 -3.756 1.00 90.81 167 GLN A N 1
ATOM 1378 C CA . GLN A 1 167 ? -9.080 16.403 -3.218 1.00 90.81 167 GLN A CA 1
ATOM 1379 C C . GLN A 1 167 ? -9.380 15.057 -2.545 1.00 90.81 167 GLN A C 1
ATOM 1381 O O . GLN A 1 167 ? -9.930 15.036 -1.444 1.00 90.81 167 GLN A O 1
ATOM 1386 N N . LEU A 1 168 ? -8.998 13.935 -3.167 1.00 89.81 168 LEU A N 1
ATOM 1387 C CA . LEU A 1 168 ? -9.201 12.599 -2.596 1.00 89.81 168 LEU A CA 1
ATOM 1388 C C . LEU A 1 168 ? -8.438 12.422 -1.279 1.00 89.81 168 LEU A C 1
ATOM 1390 O O . LEU A 1 168 ? -8.990 11.904 -0.311 1.00 89.81 168 LEU A O 1
ATOM 1394 N N . THR A 1 169 ? -7.189 12.884 -1.221 1.00 89.62 169 THR A N 1
ATOM 1395 C CA . THR A 1 169 ? -6.362 12.835 -0.004 1.00 89.62 169 THR A CA 1
ATOM 1396 C C . THR A 1 169 ? -6.897 13.747 1.096 1.00 89.62 169 THR A C 1
ATOM 1398 O O . THR A 1 169 ? -6.924 13.333 2.257 1.00 89.62 169 THR A O 1
ATOM 1401 N N . ALA A 1 170 ? -7.398 14.939 0.757 1.00 93.56 170 ALA A N 1
ATOM 1402 C CA . ALA A 1 170 ? -8.063 15.817 1.717 1.00 93.56 170 ALA A CA 1
ATOM 1403 C C . ALA A 1 170 ? -9.337 15.172 2.291 1.00 93.56 170 ALA A C 1
ATOM 1405 O O . ALA A 1 170 ? -9.534 15.173 3.505 1.00 93.56 170 ALA A O 1
ATOM 1406 N N . GLN A 1 171 ? -10.167 14.555 1.443 1.00 91.75 171 GLN A N 1
ATOM 1407 C CA . GLN A 1 171 ? -11.369 13.837 1.883 1.00 91.75 171 GLN A CA 1
ATOM 1408 C C . GLN A 1 171 ? -11.028 12.624 2.756 1.00 91.75 171 GLN A C 1
ATOM 1410 O O . GLN A 1 171 ? -11.660 12.416 3.788 1.00 91.75 171 GLN A O 1
ATOM 1415 N N . ALA A 1 172 ? -10.011 11.842 2.378 1.00 92.25 172 ALA A N 1
ATOM 1416 C CA . ALA A 1 172 ? -9.568 10.698 3.168 1.00 92.25 172 ALA A CA 1
ATOM 1417 C C . ALA A 1 172 ? -9.063 11.144 4.548 1.00 92.25 172 ALA A C 1
ATOM 1419 O O . ALA A 1 172 ? -9.429 10.553 5.560 1.00 92.25 172 ALA A O 1
ATOM 1420 N N . THR A 1 173 ? -8.272 12.219 4.596 1.00 92.94 173 THR A N 1
ATOM 1421 C CA . THR A 1 173 ? -7.790 12.797 5.858 1.00 92.94 173 THR A CA 1
ATOM 1422 C C . THR A 1 173 ? -8.955 13.239 6.742 1.00 92.94 173 THR A C 1
ATOM 1424 O O . THR A 1 173 ? -8.990 12.873 7.912 1.00 92.94 173 THR A O 1
ATOM 1427 N N . ALA A 1 174 ? -9.949 13.934 6.181 1.00 92.94 174 ALA A N 1
ATOM 1428 C CA . ALA A 1 174 ? -11.121 14.382 6.932 1.00 92.94 174 ALA A CA 1
ATOM 1429 C C . ALA A 1 174 ? -11.933 13.212 7.524 1.00 92.94 174 ALA A C 1
ATOM 1431 O O . ALA A 1 174 ? -12.292 13.244 8.698 1.00 92.94 174 ALA A O 1
ATOM 1432 N N . GLU A 1 175 ? -12.185 12.148 6.752 1.00 92.00 175 GLU A N 1
ATOM 1433 C CA . GLU A 1 175 ? -12.903 10.958 7.248 1.00 92.00 175 GLU A CA 1
ATOM 1434 C C . GLU A 1 175 ? -12.088 10.186 8.306 1.00 92.00 175 GLU A C 1
ATOM 1436 O O . GLU A 1 175 ? -12.650 9.616 9.245 1.00 92.00 175 GLU A O 1
ATOM 1441 N N . TYR A 1 176 ? -10.756 10.191 8.199 1.00 92.25 176 TYR A N 1
ATOM 1442 C CA . TYR A 1 176 ? -9.875 9.615 9.216 1.00 92.25 176 TYR A CA 1
ATOM 1443 C C . TYR A 1 176 ? -9.884 10.427 10.521 1.00 92.25 176 TYR A C 1
ATOM 1445 O O . TYR A 1 176 ? -9.968 9.850 11.608 1.00 92.25 176 TYR A O 1
ATOM 1453 N N . GLU A 1 177 ? -9.831 11.756 10.430 1.00 93.06 177 GLU A N 1
ATOM 1454 C CA . GLU A 1 177 ? -9.924 12.655 11.583 1.00 93.06 177 GLU A CA 1
ATOM 1455 C C . GLU A 1 177 ? -11.284 12.540 12.282 1.00 93.06 177 GLU A C 1
ATOM 1457 O O . GLU A 1 177 ? -11.325 12.415 13.506 1.00 93.06 177 GLU A O 1
ATOM 1462 N N . GLU A 1 178 ? -12.382 12.476 11.524 1.00 92.12 178 GLU A N 1
ATOM 1463 C CA . GLU A 1 178 ? -13.733 12.220 12.046 1.00 92.12 178 GLU A CA 1
ATOM 1464 C C . GLU A 1 178 ? -13.786 10.877 12.795 1.00 92.12 178 GLU A C 1
ATOM 1466 O O . GLU A 1 178 ? -14.269 10.792 13.927 1.00 92.12 178 GLU A O 1
ATOM 1471 N N . ASN A 1 179 ? -13.229 9.810 12.208 1.00 93.75 179 ASN A N 1
ATOM 1472 C CA . ASN A 1 179 ? -13.145 8.507 12.865 1.00 93.75 179 ASN A CA 1
ATOM 1473 C C . ASN A 1 179 ? -12.371 8.580 14.192 1.00 93.75 179 ASN A C 1
ATOM 1475 O O . ASN A 1 179 ? -12.814 8.008 15.193 1.00 93.75 179 ASN A O 1
ATOM 1479 N N . LYS A 1 180 ? -11.248 9.309 14.216 1.00 92.06 180 LYS A N 1
ATOM 1480 C CA . LYS A 1 180 ? -10.431 9.514 15.419 1.00 92.06 180 LYS A CA 1
ATOM 1481 C C . LYS A 1 180 ? -11.145 10.342 16.479 1.00 92.06 180 LYS A C 1
ATOM 1483 O O . LYS A 1 180 ? -11.061 10.007 17.662 1.00 92.06 180 LYS A O 1
ATOM 1488 N N . ALA A 1 181 ? -11.875 11.375 16.075 1.00 90.88 181 ALA A N 1
ATOM 1489 C CA . ALA A 1 181 ? -12.664 12.193 16.983 1.00 90.88 181 ALA A CA 1
ATOM 1490 C C . ALA A 1 181 ? -13.767 11.353 17.654 1.00 90.88 181 ALA A C 1
ATOM 1492 O O . ALA A 1 181 ? -13.903 11.374 18.876 1.00 90.88 181 ALA A O 1
ATOM 1493 N N . LEU A 1 182 ? -14.475 10.515 16.892 1.00 92.44 182 LEU A N 1
ATOM 1494 C CA . LEU A 1 182 ? -15.472 9.577 17.428 1.00 92.44 182 LEU A CA 1
ATOM 1495 C C . LEU A 1 182 ? -14.848 8.491 18.322 1.00 92.44 182 LEU A C 1
ATOM 1497 O O . LEU A 1 182 ? -15.441 8.084 19.319 1.00 92.44 182 LEU A O 1
ATOM 1501 N N . GLU A 1 183 ? -13.642 8.020 17.999 1.00 91.44 183 GLU A N 1
ATOM 1502 C CA . GLU A 1 183 ? -12.899 7.072 18.838 1.00 91.44 183 GLU A CA 1
ATOM 1503 C C . GLU A 1 183 ? -12.555 7.671 20.212 1.00 91.44 183 GLU A C 1
ATOM 1505 O O . GLU A 1 183 ? -12.621 6.966 21.223 1.00 91.44 183 GLU A O 1
ATOM 1510 N N . SER A 1 184 ? -12.217 8.964 20.257 1.00 90.25 184 SER A N 1
ATOM 1511 C CA . SER A 1 184 ? -11.884 9.667 21.500 1.00 90.25 184 SER A CA 1
ATOM 1512 C C . SER A 1 184 ? -13.065 9.717 22.477 1.00 90.25 184 SER A C 1
ATOM 1514 O O . SER A 1 184 ? -12.876 9.475 23.667 1.00 90.25 184 SER A O 1
ATOM 1516 N N . GLU A 1 185 ? -14.291 9.894 21.971 1.00 89.75 185 GLU A N 1
ATOM 1517 C CA . GLU A 1 185 ? -15.527 9.851 22.766 1.00 89.75 185 GLU A CA 1
ATOM 1518 C C . GLU A 1 185 ? -15.736 8.474 23.414 1.00 89.75 185 GLU A C 1
ATOM 1520 O O . GLU A 1 185 ? -16.031 8.369 24.605 1.00 89.75 185 GLU A O 1
ATOM 1525 N N . LEU A 1 186 ? -15.536 7.396 22.644 1.00 90.31 186 LEU A N 1
ATOM 1526 C CA . LEU A 1 186 ? -15.700 6.026 23.142 1.00 90.31 186 LEU A CA 1
ATOM 1527 C C . LEU A 1 186 ? -14.642 5.662 24.186 1.00 90.31 186 LEU A C 1
ATOM 1529 O O . LEU A 1 186 ? -14.952 4.980 25.163 1.00 90.31 186 LEU A O 1
ATOM 1533 N N . LYS A 1 187 ? -13.399 6.117 23.992 1.00 90.44 187 LYS A N 1
ATOM 1534 C CA . LYS A 1 187 ? -12.312 5.930 24.963 1.00 90.44 187 LYS A CA 1
ATOM 1535 C C . LYS A 1 187 ? -12.576 6.697 26.252 1.00 90.44 187 LYS A C 1
ATOM 1537 O O . LYS A 1 187 ? -12.452 6.120 27.327 1.00 90.44 187 LYS A O 1
ATOM 1542 N N . TYR A 1 188 ? -13.026 7.943 26.142 1.00 89.75 188 TYR A N 1
ATOM 1543 C CA . TYR A 1 188 ? -13.379 8.744 27.307 1.00 89.75 188 TYR A CA 1
ATOM 1544 C C . TYR A 1 188 ? -14.496 8.084 28.126 1.00 89.75 188 TYR A C 1
ATOM 1546 O O . TYR A 1 188 ? -14.369 7.940 29.341 1.00 89.75 188 TYR A O 1
ATOM 1554 N N . TYR A 1 189 ? -15.551 7.588 27.471 1.00 89.25 189 TYR A N 1
ATOM 1555 C CA . TYR A 1 189 ? -16.604 6.850 28.171 1.00 89.25 189 TYR A CA 1
ATOM 1556 C C . TYR A 1 189 ? -16.094 5.540 28.792 1.00 89.25 189 TYR A C 1
ATOM 1558 O O . TYR A 1 189 ? -16.524 5.161 29.881 1.00 89.25 189 TYR A O 1
ATOM 1566 N N . ALA A 1 190 ? -15.160 4.841 28.141 1.00 89.12 190 ALA A N 1
ATOM 1567 C CA . ALA A 1 190 ? -14.559 3.635 28.706 1.00 89.12 190 ALA A CA 1
ATOM 1568 C C . ALA A 1 190 ? -13.831 3.914 30.036 1.00 89.12 190 ALA A C 1
ATOM 1570 O O . ALA A 1 190 ? -13.927 3.098 30.954 1.00 89.12 190 ALA A O 1
ATOM 1571 N N . GLU A 1 191 ? -13.144 5.056 30.134 1.00 90.12 191 GLU A N 1
ATOM 1572 C CA . GLU A 1 191 ? -12.344 5.463 31.297 1.00 90.12 191 GLU A CA 1
ATOM 1573 C C . GLU A 1 191 ? -13.181 6.122 32.403 1.00 90.12 191 GLU A C 1
ATOM 1575 O O . GLU A 1 191 ? -13.025 5.790 33.577 1.00 90.12 191 GLU A O 1
ATOM 1580 N N . HIS A 1 192 ? -14.090 7.029 32.038 1.00 87.31 192 HIS A N 1
ATOM 1581 C CA . HIS A 1 192 ? -14.820 7.879 32.985 1.00 87.31 192 HIS A CA 1
ATOM 1582 C C . HIS A 1 192 ? -16.279 7.468 33.202 1.00 87.31 192 HIS A C 1
ATOM 1584 O O . HIS A 1 192 ? -16.907 7.953 34.140 1.00 87.31 192 HIS A O 1
ATOM 1590 N N . LYS A 1 193 ? -16.829 6.590 32.350 1.00 84.69 193 LYS A N 1
ATOM 1591 C CA . LYS A 1 193 ? -18.259 6.216 32.327 1.00 84.69 193 LYS A CA 1
ATOM 1592 C C . LYS A 1 193 ? -19.208 7.410 32.162 1.00 84.69 193 LYS A C 1
ATOM 1594 O O . LYS A 1 193 ? -20.398 7.307 32.449 1.00 84.69 193 LYS A O 1
ATOM 1599 N N . GLU A 1 194 ? -18.694 8.516 31.632 1.00 84.81 194 GLU A N 1
ATOM 1600 C CA . GLU A 1 194 ? -19.438 9.723 31.294 1.00 84.81 194 GLU A CA 1
ATOM 1601 C C . GLU A 1 194 ? -19.241 10.063 29.812 1.00 84.81 194 GLU A C 1
ATOM 1603 O O . GLU A 1 194 ? -18.172 9.848 29.246 1.00 84.81 194 GLU A O 1
ATOM 1608 N N . VAL A 1 195 ? -20.289 10.570 29.161 1.00 83.69 195 VAL A N 1
ATOM 1609 C CA . VAL A 1 195 ? -20.220 11.028 27.767 1.00 83.69 195 VAL A CA 1
ATOM 1610 C C . VAL A 1 195 ? -19.572 12.416 27.717 1.00 83.69 195 VAL A C 1
ATOM 1612 O O . VAL A 1 195 ? -20.127 13.359 28.291 1.00 83.69 195 VAL A O 1
ATOM 1615 N N . LEU A 1 196 ? -18.433 12.531 27.021 1.00 83.00 196 LEU A N 1
ATOM 1616 C CA . LEU A 1 196 ? -17.687 13.785 26.846 1.00 83.00 196 LEU A CA 1
ATOM 1617 C C . LEU A 1 196 ? -18.493 14.818 26.046 1.00 83.00 196 LEU A C 1
ATOM 1619 O O . LEU A 1 196 ? -18.520 15.989 26.414 1.00 83.00 196 LEU A O 1
ATOM 1623 N N . ALA A 1 197 ? -19.177 14.381 24.982 1.00 81.69 197 ALA A N 1
ATOM 1624 C CA . ALA A 1 197 ? -20.020 15.228 24.133 1.00 81.69 197 ALA A CA 1
ATOM 1625 C C . ALA A 1 197 ? -19.272 16.405 23.473 1.00 81.69 197 ALA A C 1
ATOM 1627 O O . ALA A 1 197 ? -19.853 17.461 23.202 1.00 81.69 197 ALA A O 1
ATOM 1628 N N . ALA A 1 198 ? -17.980 16.226 23.187 1.00 81.62 198 ALA A N 1
ATOM 1629 C CA . ALA A 1 198 ? -17.189 17.192 22.431 1.00 81.62 198 ALA A CA 1
ATOM 1630 C C . ALA A 1 198 ? -17.515 17.117 20.933 1.00 81.62 198 ALA A C 1
ATOM 1632 O O . ALA A 1 198 ? -17.526 18.137 20.239 1.00 81.62 198 ALA A O 1
ATOM 1633 N N . HIS A 1 199 ? -17.816 15.916 20.440 1.00 84.56 199 HIS A N 1
ATOM 1634 C CA . HIS A 1 199 ? -18.106 15.668 19.040 1.00 84.56 199 HIS A CA 1
ATOM 1635 C C . HIS A 1 199 ? -19.419 16.343 18.586 1.00 84.56 199 HIS A C 1
ATOM 1637 O O . HIS A 1 199 ? -20.433 16.222 19.281 1.00 84.56 199 HIS A O 1
ATOM 1643 N N . PRO A 1 200 ? -19.480 16.965 17.385 1.00 83.75 200 PRO A N 1
ATOM 1644 C CA . PRO A 1 200 ? -20.686 17.633 16.866 1.00 83.75 200 PRO A CA 1
ATOM 1645 C C . PRO A 1 200 ? -21.954 16.763 16.844 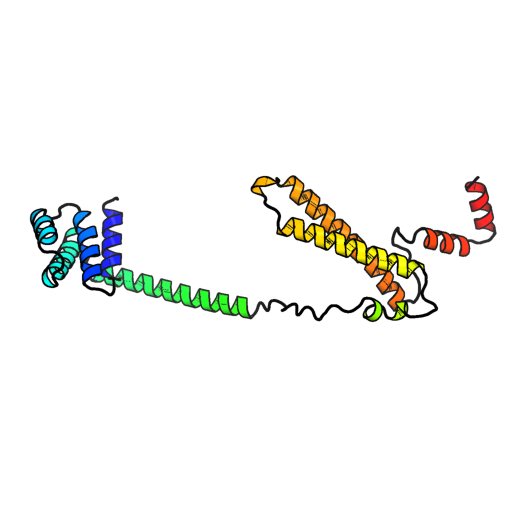1.00 83.75 200 PRO A C 1
ATOM 1647 O O . PRO A 1 200 ? -23.076 17.254 16.908 1.00 83.75 200 PRO A O 1
ATOM 1650 N N . VAL A 1 201 ? -21.776 15.446 16.774 1.00 82.50 201 VAL A N 1
ATOM 1651 C CA . VAL A 1 201 ? -22.855 14.443 16.799 1.00 82.50 201 VAL A CA 1
ATOM 1652 C C . VAL A 1 201 ? -23.623 14.444 18.120 1.00 82.50 201 VAL A C 1
ATOM 1654 O O . VAL A 1 201 ? -24.789 14.068 18.140 1.00 82.50 201 VAL A O 1
ATOM 1657 N N . LEU A 1 202 ? -22.983 14.877 19.203 1.00 83.38 202 LEU A N 1
ATOM 1658 C CA . LEU A 1 202 ? -23.511 14.853 20.562 1.00 83.38 202 LEU A CA 1
ATOM 1659 C C . LEU A 1 202 ? -23.939 16.241 21.052 1.00 83.38 202 LEU A C 1
ATOM 1661 O O . LEU A 1 202 ? -24.170 16.430 22.244 1.00 83.38 202 LEU A O 1
ATOM 1665 N N . VAL A 1 203 ? -24.079 17.213 20.143 1.00 81.38 203 VAL A N 1
ATOM 1666 C CA . VAL A 1 203 ? -24.483 18.588 20.480 1.00 81.38 203 VAL A CA 1
ATOM 1667 C C . VAL A 1 203 ? -25.809 18.621 21.235 1.00 81.38 203 VAL A C 1
ATOM 1669 O O . VAL A 1 203 ? -25.933 19.381 22.188 1.00 81.38 203 VAL A O 1
ATOM 1672 N N . GLU A 1 204 ? -26.775 17.773 20.877 1.00 77.81 204 GLU A N 1
ATOM 1673 C CA . GLU A 1 204 ? -28.049 17.689 21.602 1.00 77.81 204 GLU A CA 1
ATOM 1674 C C . GLU A 1 204 ? -27.864 17.245 23.057 1.00 77.81 204 GLU A C 1
ATOM 1676 O O . GLU A 1 204 ? -28.500 17.797 23.953 1.00 77.81 204 GLU A O 1
ATOM 1681 N N . LEU A 1 205 ? -26.972 16.283 23.311 1.00 79.81 205 LEU A N 1
ATOM 1682 C CA . LEU A 1 205 ? -26.673 15.815 24.664 1.00 79.81 205 LEU A CA 1
ATOM 1683 C C . LEU A 1 205 ? -25.901 16.870 25.458 1.00 79.81 205 LEU A C 1
ATOM 1685 O O . LEU A 1 205 ? -26.189 17.072 26.635 1.00 79.81 205 LEU A O 1
ATOM 1689 N N . ARG A 1 206 ? -24.983 17.594 24.808 1.00 80.56 206 ARG A N 1
ATOM 1690 C CA . ARG A 1 206 ? -24.299 18.737 25.420 1.00 80.56 206 ARG A CA 1
ATOM 1691 C C . ARG A 1 206 ? -25.295 19.819 25.837 1.00 80.56 206 ARG A C 1
ATOM 169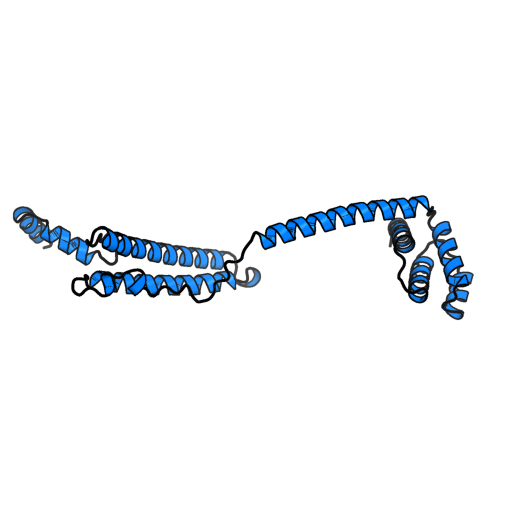3 O O . ARG A 1 206 ? -25.287 20.225 26.988 1.00 80.56 206 ARG A O 1
ATOM 1700 N N . ILE A 1 207 ? -26.206 20.208 24.942 1.00 80.69 207 ILE A N 1
ATOM 1701 C CA . ILE A 1 207 ? -27.246 21.203 25.244 1.00 80.69 207 ILE A CA 1
ATOM 1702 C C . ILE A 1 207 ? -28.136 20.726 26.396 1.00 80.69 207 ILE A C 1
ATOM 1704 O O . ILE A 1 207 ? -28.434 21.512 27.288 1.00 80.69 207 ILE A O 1
ATOM 1708 N N . LYS A 1 208 ? -28.544 19.451 26.415 1.00 80.75 208 LYS A N 1
ATOM 1709 C CA . LYS A 1 208 ? -29.330 18.896 27.529 1.00 80.75 208 LYS A CA 1
ATOM 1710 C C . LYS A 1 208 ? -28.573 18.976 28.856 1.00 80.75 208 LYS A C 1
ATOM 1712 O O . LYS A 1 208 ? -29.133 19.492 29.817 1.00 80.75 208 LYS A O 1
ATOM 1717 N N . LYS A 1 209 ? -27.306 18.546 28.894 1.00 79.06 209 LYS A N 1
ATOM 1718 C CA . LYS A 1 209 ? -26.451 18.650 30.089 1.00 79.06 209 LYS A CA 1
ATOM 1719 C C . LYS A 1 209 ? -26.290 20.097 30.555 1.00 79.06 209 LYS A C 1
ATOM 1721 O O . LYS A 1 209 ? -26.417 20.367 31.745 1.00 79.06 209 LYS A O 1
ATOM 1726 N N . ASP A 1 210 ? -26.053 21.022 29.628 1.00 78.50 210 ASP A N 1
ATOM 1727 C CA . ASP A 1 210 ? -25.897 22.444 29.939 1.00 78.50 210 ASP A CA 1
ATOM 1728 C C . ASP A 1 210 ? -27.187 23.015 30.544 1.00 78.50 210 ASP A C 1
ATOM 1730 O O . ASP A 1 210 ? -27.146 23.695 31.565 1.00 78.50 210 ASP A O 1
ATOM 1734 N N . VAL A 1 211 ? -28.344 22.691 29.959 1.00 78.62 211 VAL A N 1
ATOM 1735 C CA . VAL A 1 211 ? -29.663 23.127 30.444 1.00 78.62 211 VAL A CA 1
ATOM 1736 C C . VAL A 1 211 ? -29.993 22.524 31.814 1.00 78.62 211 VAL A C 1
ATOM 1738 O O . VAL A 1 211 ? -30.551 23.220 32.658 1.00 78.62 211 VAL A O 1
ATOM 1741 N N . GLU A 1 212 ? -29.640 21.262 32.063 1.00 76.50 212 GLU A N 1
ATOM 1742 C CA . GLU A 1 212 ? -29.820 20.609 33.369 1.00 76.50 212 GLU A CA 1
ATOM 1743 C C . GLU A 1 212 ? -28.887 21.177 34.450 1.00 76.50 212 GLU A C 1
ATOM 1745 O O . GLU A 1 212 ? -29.253 21.212 35.625 1.00 76.50 212 GLU A O 1
ATOM 1750 N N . ALA A 1 213 ? -27.701 21.654 34.063 1.00 79.62 213 ALA A N 1
ATOM 1751 C CA . ALA A 1 213 ? -26.752 22.304 34.963 1.00 79.62 213 ALA A CA 1
ATOM 1752 C C . ALA A 1 213 ? -27.109 23.771 35.279 1.00 79.62 213 ALA A C 1
ATOM 1754 O O . ALA A 1 213 ? -26.591 24.328 36.251 1.00 79.62 213 ALA A O 1
ATOM 1755 N N . MET A 1 214 ? -27.981 24.408 34.488 1.00 81.69 214 MET A N 1
ATOM 1756 C CA . MET A 1 214 ? -28.419 25.787 34.721 1.00 81.69 214 MET A CA 1
ATOM 1757 C C . MET A 1 214 ? -29.277 25.906 35.984 1.00 81.69 214 MET A C 1
ATOM 1759 O O . MET A 1 214 ? -30.190 25.123 36.245 1.00 81.69 214 MET A O 1
ATOM 1763 N N . SER A 1 215 ? -29.048 26.967 36.752 1.00 76.81 215 SER A N 1
ATOM 1764 C CA . SER A 1 215 ? -29.923 27.331 37.866 1.00 76.81 215 SER A CA 1
ATOM 1765 C C . SER A 1 215 ? -31.291 27.833 37.373 1.00 76.81 215 SER A C 1
ATOM 1767 O O . SER A 1 215 ? -31.428 28.346 36.261 1.00 76.81 215 SER A O 1
ATOM 1769 N N . ASN A 1 216 ? -32.322 27.791 38.229 1.00 72.69 216 ASN A N 1
ATOM 1770 C CA . ASN A 1 216 ? -33.666 28.298 37.892 1.00 72.69 216 ASN A CA 1
ATOM 1771 C C . ASN A 1 216 ? -33.666 29.754 37.377 1.00 72.69 216 ASN A C 1
ATOM 1773 O O . ASN A 1 216 ? -34.476 30.115 36.525 1.00 72.69 216 ASN A O 1
ATOM 1777 N N . ALA A 1 217 ? -32.754 30.599 37.870 1.00 73.06 217 ALA A N 1
ATOM 1778 C CA . ALA A 1 217 ? -32.619 31.984 37.416 1.00 73.06 217 ALA A CA 1
ATOM 1779 C C . ALA A 1 217 ? -32.034 32.092 35.994 1.00 73.06 217 ALA A C 1
ATOM 1781 O O . ALA A 1 217 ? -32.391 32.999 35.240 1.00 73.06 217 ALA A O 1
ATOM 1782 N N . GLU A 1 218 ? -31.150 31.169 35.621 1.00 74.25 218 GLU A N 1
ATOM 1783 C CA . GLU A 1 218 ? -30.528 31.093 34.297 1.00 74.25 218 GLU A CA 1
ATOM 1784 C C . GLU A 1 218 ? -31.475 30.461 33.274 1.00 74.25 218 GLU A C 1
ATOM 1786 O O . GLU A 1 218 ? -31.607 30.991 32.171 1.00 74.25 218 GLU A O 1
ATOM 1791 N N . LEU A 1 219 ? -32.232 29.431 33.669 1.00 72.44 219 LEU A N 1
ATOM 1792 C CA . LEU A 1 219 ? -33.313 28.847 32.867 1.00 72.44 219 LEU A CA 1
ATOM 1793 C C . LEU A 1 219 ? -34.362 29.895 32.476 1.00 72.44 219 LEU A C 1
ATOM 1795 O O . LEU A 1 219 ? -34.746 29.995 31.309 1.00 72.44 219 LEU A O 1
ATOM 1799 N N . HIS A 1 220 ? -34.794 30.731 33.427 1.00 71.00 220 HIS A N 1
ATOM 1800 C CA . HIS A 1 220 ? -35.746 31.806 33.143 1.00 71.00 220 HIS A CA 1
ATOM 1801 C C . HIS A 1 220 ? -35.211 32.833 32.135 1.00 71.00 220 HIS A C 1
ATOM 1803 O O . HIS A 1 220 ? -35.977 33.292 31.286 1.00 71.00 220 HIS A O 1
ATOM 1809 N N . LYS A 1 221 ? -33.913 33.167 32.178 1.00 76.94 221 LYS A N 1
ATOM 1810 C CA . LYS A 1 221 ? -33.278 34.044 31.179 1.00 76.94 221 LYS A CA 1
ATOM 1811 C C . LYS A 1 221 ? -33.170 33.370 29.813 1.00 76.94 221 LYS A C 1
ATOM 1813 O O . LYS A 1 221 ? -33.484 34.011 28.817 1.00 76.94 221 LYS A O 1
ATOM 1818 N N . TYR A 1 222 ? -32.793 32.093 29.770 1.00 73.19 222 TYR A N 1
ATOM 1819 C CA . TYR A 1 222 ? -32.651 31.325 28.531 1.00 73.19 222 TYR A CA 1
ATOM 1820 C C . TYR A 1 222 ? -33.974 31.239 27.753 1.00 73.19 222 TYR A C 1
ATOM 1822 O O . TYR A 1 222 ? -34.025 31.516 26.553 1.00 73.19 222 TYR A O 1
ATOM 1830 N N . VAL A 1 223 ? -35.078 30.966 28.458 1.00 76.00 223 VAL A N 1
ATOM 1831 C CA . VAL A 1 223 ? -36.433 30.951 27.879 1.00 76.00 223 VAL A CA 1
ATOM 1832 C C . VAL A 1 223 ? -36.860 32.338 27.384 1.00 76.00 223 VAL A C 1
ATOM 1834 O O . VAL A 1 223 ? -37.537 32.440 26.363 1.00 76.00 223 VAL A O 1
ATOM 1837 N N . GLN A 1 224 ? -36.469 33.412 28.079 1.00 71.94 224 GLN A N 1
ATOM 1838 C CA . GLN A 1 224 ? -36.764 34.786 27.657 1.00 71.94 224 GLN A CA 1
ATOM 1839 C C . GLN A 1 224 ? -35.938 35.231 26.445 1.00 71.94 224 GLN A C 1
ATOM 1841 O O . GLN A 1 224 ? -36.457 35.977 25.625 1.00 71.94 224 GLN A O 1
ATOM 1846 N N . SER A 1 225 ? -34.691 34.770 26.307 1.00 72.69 225 SER A N 1
ATOM 1847 C CA . SER A 1 225 ? -33.830 35.070 25.153 1.00 72.69 225 SER A CA 1
ATOM 1848 C C . SER A 1 225 ? -34.131 34.234 23.905 1.00 72.69 225 SER A C 1
ATOM 1850 O O . SER A 1 225 ? -33.643 34.563 22.830 1.00 72.69 225 SER A O 1
ATOM 1852 N N . SER A 1 226 ? -34.888 33.143 24.047 1.00 62.25 226 SER A N 1
ATOM 1853 C CA . SER A 1 226 ? -35.259 32.241 22.947 1.00 62.25 226 SER A CA 1
ATOM 1854 C C . SER A 1 226 ? -36.650 32.534 22.350 1.00 62.25 226 SER A C 1
ATOM 1856 O O . SER A 1 226 ? -37.084 31.797 21.462 1.00 62.25 226 SER A O 1
ATOM 1858 N N . LYS A 1 227 ? -37.356 33.561 22.844 1.00 49.94 227 LYS A N 1
ATOM 1859 C CA . LYS A 1 227 ? -38.596 34.104 22.260 1.00 49.94 227 LYS A CA 1
ATOM 1860 C C . LYS A 1 227 ? -38.291 35.313 21.389 1.00 49.94 227 LYS A C 1
ATOM 1862 O O . LYS A 1 227 ? -38.985 35.447 20.360 1.00 49.94 227 LYS A O 1
#